Protein 3EK3 (pdb70)

Foldseek 3Di:
DDPLVVLLVVQDAFQAFDLDFDDPVLVVQLQVLLQPFDDVVPSQKDKQKDQAQVLLVVLQLLLLVQLCPDPPPVSVCLSPDPDDRLLNNFRIKIFIKGAPPDVVGLSSVRSQSSSSSCSSVQKHKHKRQSQQVPCPPVVSVVSCVVSPNDSRIGGSIMMRIHHHDVPDDDDDDDDDPPPDDDDD

Nearest PDB structures (foldseek):
  3ek3-assembly1_A-2  TM=1.004E+00  e=3.157E-35  Bacteroides fragilis NCTC 9343
  3pxv-assembly2_C  TM=8.881E-01  e=7.248E-13  Desulfitobacterium hafniense DCB-2
  3bm1-assembly1_B  TM=7.369E-01  e=8.081E-09  Escherichia coli K-12
  7ldq-assembly1_A  TM=7.146E-01  e=1.288E-08  Haemophilus influenzae R2846
  7tmg-assembly1_B  TM=7.016E-01  e=7.624E-09  Klebsiella pneumoniae subsp. pneumoniae HS11286

Radius of gyration: 17.07 Å; Cα contacts (8 Å, |Δi|>4): 311; chains: 1; bounding box: 35×42×54 Å

InterPro domains:
  IPR000415 Nitroreductase-like [G3DSA:3.40.109.10] (1-170)
  IPR000415 Nitroreductase-like [SSF55469] (2-176)
  IPR029479 Nitroreductase [PF00881] (10-168)
  IPR050627 Nitroreductase/BluB [PTHR23026] (3-175)

Structure (mmCIF, N/CA/C/O backbone):
data_3EK3
#
_entry.id   3EK3
#
_cell.length_a   40.610
_cell.length_b   83.730
_cell.length_c   116.510
_cell.angle_alpha   90.00
_cell.angle_beta   90.00
_cell.angle_gamma   90.00
#
_symmetry.space_group_name_H-M   'C 2 2 21'
#
loop_
_entity.id
_entity.type
_entity.pdbx_description
1 polymer Nitroreductase
2 non-polymer 'FLAVIN MONONUCLEOTIDE'
3 non-polymer 'UNKNOWN LIGAND'
4 non-polymer (4S)-2-METHYL-2,4-PENTANEDIOL
5 water water
#
loop_
_atom_site.group_PDB
_atom_site.id
_atom_site.type_symbol
_atom_site.label_atom_id
_atom_site.label_alt_id
_atom_site.label_comp_id
_atom_site.label_asym_id
_atom_site.label_entity_id
_atom_site.label_seq_id
_atom_site.pdbx_PDB_ins_code
_atom_site.Cartn_x
_atom_site.Cartn_y
_atom_site.Cartn_z
_atom_site.occupancy
_atom_site.B_iso_or_equiv
_atom_site.auth_seq_id
_atom_site.auth_comp_id
_atom_site.auth_asym_id
_atom_site.auth_atom_id
_atom_site.pdbx_PDB_model_num
ATOM 1 N N . THR A 1 4 ? -9.018 48.276 35.730 1.00 23.32 3 THR A N 1
ATOM 2 C CA . THR A 1 4 ? -8.325 47.824 34.482 1.00 19.33 3 THR A CA 1
ATOM 3 C C . THR A 1 4 ? -6.946 48.439 34.201 1.00 18.09 3 THR A C 1
ATOM 4 O O . THR A 1 4 ? -6.534 49.405 34.832 1.00 19.08 3 THR A O 1
ATOM 8 N N . ASN A 1 5 ? -6.240 47.848 33.243 1.00 14.84 4 ASN A N 1
ATOM 9 C CA . ASN A 1 5 ? -4.967 48.367 32.757 1.00 13.92 4 ASN A CA 1
ATOM 10 C C . ASN A 1 5 ? -4.666 47.758 31.385 1.00 13.40 4 ASN A C 1
ATOM 11 O O . ASN A 1 5 ? -5.457 46.984 30.892 1.00 13.29 4 ASN A O 1
ATOM 16 N N . GLU A 1 6 ? -3.578 48.142 30.739 1.00 14.29 5 GLU A N 1
ATOM 17 C CA . GLU A 1 6 ? -3.345 47.676 29.370 1.00 11.86 5 GLU A CA 1
ATOM 18 C C . GLU A 1 6 ? -3.178 46.164 29.336 1.00 11.68 5 GLU A C 1
ATOM 19 O O . GLU A 1 6 ? -3.657 45.534 28.398 1.00 10.74 5 GLU A O 1
ATOM 25 N N . VAL A 1 7 ? -2.532 45.596 30.343 1.00 12.32 6 VAL A N 1
ATOM 26 C CA . VAL A 1 7 ? -2.356 44.133 30.368 1.00 10.15 6 VAL A CA 1
ATOM 27 C C . VAL A 1 7 ? -3.700 43.405 30.463 1.00 11.22 6 VAL A C 1
ATOM 28 O O . VAL A 1 7 ? -3.988 42.480 29.694 1.00 10.38 6 VAL A O 1
ATOM 32 N N . LEU A 1 8 ? -4.515 43.824 31.415 1.00 11.86 7 LEU A N 1
ATOM 33 C CA . LEU A 1 8 ? -5.820 43.228 31.610 1.00 8.47 7 LEU A CA 1
ATOM 34 C C . LEU A 1 8 ? -6.685 43.357 30.366 1.00 11.21 7 LEU A C 1
ATOM 35 O O . LEU A 1 8 ? -7.386 42.417 29.984 1.00 11.30 7 LEU A O 1
ATOM 40 N N . GLU A 1 9 ? -6.644 44.521 29.729 1.00 12.72 8 GLU A N 1
ATOM 41 C CA A GLU A 1 9 ? -7.439 44.726 28.527 0.50 14.15 8 GLU A CA 1
ATOM 42 C CA B GLU A 1 9 ? -7.388 44.793 28.498 0.50 14.51 8 GLU A CA 1
ATOM 43 C C . GLU A 1 9 ? -6.919 43.888 27.357 1.00 12.23 8 GLU A C 1
ATOM 44 O O . GLU A 1 9 ? -7.723 43.386 26.564 1.00 13.62 8 GLU A O 1
ATOM 55 N N . THR A 1 10 ? -5.605 43.715 27.264 1.00 12.30 9 THR A N 1
ATOM 56 C CA . THR A 1 10 ? -5.008 42.941 26.180 1.00 9.47 9 THR A CA 1
ATOM 57 C C . THR A 1 10 ? -5.380 41.486 26.382 1.00 11.20 9 THR A C 1
ATOM 58 O O . THR A 1 10 ? -5.743 40.812 25.449 1.00 9.53 9 THR A O 1
ATOM 62 N N . ILE A 1 11 ? -5.384 41.058 27.630 1.00 11.78 10 ILE A N 1
ATOM 63 C CA . ILE A 1 11 ? -5.782 39.679 27.944 1.00 11.38 10 ILE A CA 1
ATOM 64 C C . ILE A 1 11 ? -7.237 39.400 27.497 1.00 12.43 10 ILE A C 1
ATOM 65 O O . ILE A 1 11 ? -7.514 38.364 26.884 1.00 13.03 10 ILE A O 1
ATOM 70 N N . LYS A 1 12 ? -8.166 40.287 27.829 1.00 13.39 11 LYS A N 1
ATOM 71 C CA . LYS A 1 12 ? -9.553 40.161 27.365 1.00 14.47 11 LYS A CA 1
ATOM 72 C C . LYS A 1 12 ? -9.709 40.300 25.858 1.00 14.74 11 LYS A C 1
ATOM 73 O O . LYS A 1 12 ? -10.619 39.704 25.289 1.00 13.57 11 LYS A O 1
ATOM 79 N N . ALA A 1 13 ? -8.838 41.075 25.213 1.00 12.23 12 ALA A N 1
ATOM 80 C CA . ALA A 1 13 ? -8.979 41.372 23.782 1.00 13.34 12 ALA A CA 1
ATOM 81 C C . ALA A 1 13 ? -8.395 40.280 22.889 1.00 11.46 12 ALA A C 1
ATOM 82 O O . ALA A 1 13 ? -8.757 40.196 21.713 1.00 12.68 12 ALA A O 1
ATOM 84 N N . ARG A 1 14 ? -7.506 39.461 23.433 1.00 12.03 13 ARG A N 1
ATOM 85 C CA . ARG A 1 14 ? -6.894 38.357 22.677 1.00 11.56 13 ARG A CA 1
ATOM 86 C C . ARG A 1 14 ? -7.945 37.398 22.155 1.00 13.07 13 ARG A C 1
ATOM 87 O O . ARG A 1 14 ? -8.728 36.833 22.931 1.00 14.29 13 ARG A O 1
ATOM 95 N N . ARG A 1 15 ? -7.924 37.169 20.845 1.00 11.99 14 ARG A N 1
ATOM 96 C CA . ARG A 1 15 ? -8.871 36.251 20.218 1.00 12.66 14 ARG A CA 1
ATOM 97 C C . ARG A 1 15 ? -8.156 35.319 19.255 1.00 11.27 14 ARG A C 1
ATOM 98 O O . ARG A 1 15 ? -7.058 35.612 18.760 1.00 12.25 14 ARG A O 1
ATOM 106 N N . SER A 1 16 ? -8.801 34.193 18.973 1.00 10.83 15 SER A N 1
ATOM 107 C CA . SER A 1 16 ? -8.333 33.299 17.947 1.00 11.35 15 SER A CA 1
ATOM 108 C C . SER A 1 16 ? -8.845 33.733 16.579 1.00 10.55 15 SER A C 1
ATOM 109 O O . SER A 1 16 ? -10.051 33.706 16.302 1.00 10.69 15 SER A O 1
ATOM 112 N N . VAL A 1 17 ? -7.914 34.119 15.708 1.00 10.05 16 VAL A N 1
ATOM 113 C CA . VAL A 1 17 ? -8.248 34.638 14.385 1.00 12.46 16 VAL A CA 1
ATOM 114 C C . VAL A 1 17 ? -7.889 33.600 13.321 1.00 13.34 16 VAL A C 1
ATOM 115 O O . VAL A 1 17 ? -6.822 32.999 13.372 1.00 11.85 16 VAL A O 1
ATOM 119 N N . ARG A 1 18 ? -8.794 33.403 12.359 1.00 10.42 17 ARG A N 1
ATOM 120 C CA . ARG A 1 18 ? -8.685 32.308 11.384 1.00 12.91 17 ARG A CA 1
ATOM 121 C C . ARG A 1 18 ? -8.845 32.786 9.952 1.00 10.82 17 ARG A C 1
ATOM 122 O O . ARG A 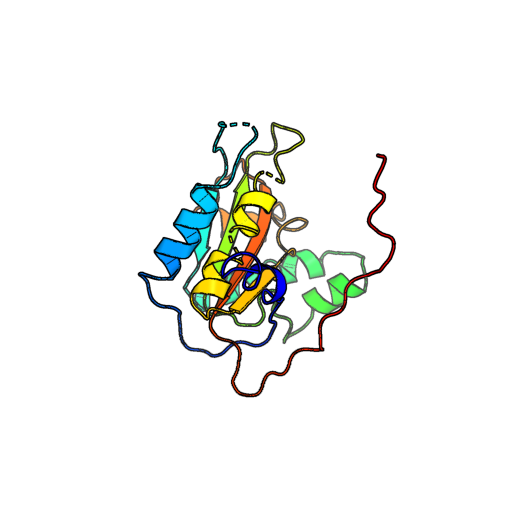1 18 ? -9.170 32.017 9.064 1.00 11.92 17 ARG A O 1
ATOM 130 N N . ALA A 1 19 ? -8.609 34.079 9.736 1.00 11.48 18 ALA A N 1
ATOM 131 C CA . ALA A 1 19 ? -8.566 34.660 8.404 1.00 14.94 18 ALA A CA 1
ATOM 132 C C . ALA A 1 19 ? -7.519 35.743 8.443 1.00 12.19 18 ALA A C 1
ATOM 133 O O . ALA A 1 19 ? -7.602 36.622 9.274 1.00 11.94 18 ALA A O 1
ATOM 135 N N . TYR A 1 20 ? -6.555 35.671 7.533 1.00 12.60 19 TYR A N 1
ATOM 136 C CA . TYR A 1 20 ? -5.363 36.489 7.569 1.00 12.42 19 TYR A CA 1
ATOM 137 C C . TYR A 1 20 ? -5.132 37.232 6.270 1.00 14.29 19 TYR A C 1
ATOM 138 O O . TYR A 1 20 ? -5.449 36.735 5.189 1.00 12.65 19 TYR A O 1
ATOM 147 N N . ASP A 1 21 ? -4.610 38.446 6.395 1.00 14.16 20 ASP A N 1
ATOM 148 C CA . ASP A 1 21 ? -4.064 39.171 5.260 1.00 15.02 20 ASP A CA 1
ATOM 149 C C . ASP A 1 21 ? -2.800 38.486 4.767 1.00 15.03 20 ASP A C 1
ATOM 150 O O . ASP A 1 21 ? -2.153 37.719 5.493 1.00 15.30 20 ASP A O 1
ATOM 155 N N . ARG A 1 22 ? -2.426 38.761 3.522 1.00 14.35 21 ARG A N 1
ATOM 156 C CA . ARG A 1 22 ? -1.174 38.221 2.996 1.00 16.79 21 ARG A CA 1
ATOM 157 C C . ARG A 1 22 ? 0.089 38.905 3.539 1.00 16.67 21 ARG A C 1
ATOM 158 O O . ARG A 1 22 ? 1.161 38.344 3.442 1.00 16.12 21 ARG A O 1
ATOM 163 N N . LYS A 1 23 ? -0.014 40.110 4.096 1.00 17.34 22 LYS A N 1
ATOM 164 C CA . LYS A 1 23 ? 1.197 40.840 4.484 1.00 15.87 22 LYS A CA 1
ATOM 165 C C . LYS A 1 23 ? 1.903 40.148 5.662 1.00 14.86 22 LYS A C 1
ATOM 166 O O . LYS A 1 23 ? 1.301 39.858 6.703 1.00 14.96 22 LYS A O 1
ATOM 169 N N . GLN A 1 24 ? 3.186 39.896 5.470 1.00 13.74 23 GLN A N 1
ATOM 170 C CA . GLN A 1 24 ? 4.029 39.356 6.512 1.00 13.11 23 GLN A CA 1
ATOM 171 C C . GLN A 1 24 ? 4.190 40.369 7.625 1.00 14.99 23 GLN A C 1
ATOM 172 O O . GLN A 1 24 ? 4.119 41.576 7.393 1.00 14.91 23 GLN A O 1
ATOM 178 N N . ILE A 1 25 ? 4.353 39.876 8.842 1.00 15.20 24 ILE A N 1
ATOM 179 C CA . ILE A 1 25 ? 4.556 40.747 9.975 1.00 17.17 24 ILE A CA 1
ATOM 180 C C . ILE A 1 25 ? 6.007 41.245 9.969 1.00 17.90 24 ILE A C 1
ATOM 181 O O . ILE A 1 25 ? 6.880 40.625 9.400 1.00 16.96 24 ILE A O 1
ATOM 186 N N . PRO A 1 26 ? 6.264 42.381 10.609 1.00 16.26 25 PRO A N 1
ATOM 187 C CA . PRO A 1 26 ? 7.602 42.937 10.673 1.00 17.27 25 PRO A CA 1
ATOM 188 C C . PRO A 1 26 ? 8.564 42.121 11.527 1.00 17.20 25 PRO A C 1
ATOM 189 O O . PRO A 1 26 ? 8.177 41.579 12.557 1.00 14.03 25 PRO A O 1
ATOM 193 N N . ALA A 1 27 ? 9.825 42.093 11.118 1.00 15.74 26 ALA A N 1
ATOM 194 C CA . ALA A 1 27 ? 10.856 41.334 11.822 1.00 17.51 26 ALA A CA 1
ATOM 195 C C . ALA A 1 27 ? 10.962 41.732 13.294 1.00 17.61 26 ALA A C 1
ATOM 196 O O . ALA A 1 27 ? 11.165 40.856 14.137 1.00 17.49 26 ALA A O 1
ATOM 198 N N . ASP A 1 28 ? 10.860 43.035 13.585 1.00 15.51 27 ASP A N 1
ATOM 199 C CA A ASP A 1 28 ? 10.968 43.502 14.976 0.50 15.04 27 ASP A CA 1
ATOM 200 C CA B ASP A 1 28 ? 10.943 43.556 14.966 0.50 16.12 27 ASP A CA 1
ATOM 201 C C . ASP A 1 28 ? 9.815 42.967 15.842 1.00 16.74 27 ASP A C 1
ATOM 202 O O . ASP A 1 28 ? 10.039 42.523 16.997 1.00 15.13 27 ASP A O 1
ATOM 211 N N . ASP A 1 29 ? 8.602 42.948 15.281 1.00 15.30 28 ASP A N 1
ATOM 212 C CA . ASP A 1 29 ? 7.436 42.378 15.984 1.00 14.57 28 ASP A CA 1
ATOM 213 C C . ASP A 1 29 ? 7.597 40.891 16.200 1.00 13.41 28 ASP A C 1
ATOM 214 O O . ASP A 1 29 ? 7.321 40.393 17.285 1.00 13.18 28 ASP A O 1
ATOM 219 N N . LEU A 1 30 ? 8.067 40.183 15.185 1.00 11.92 29 LEU A N 1
ATOM 220 C CA . LEU A 1 30 ? 8.267 38.746 15.339 1.00 12.53 29 LEU A CA 1
ATOM 221 C C . LEU A 1 30 ? 9.266 38.525 16.455 1.00 13.13 29 LEU A C 1
ATOM 222 O O . LEU A 1 30 ? 9.003 37.733 17.336 1.00 12.97 29 LEU A O 1
ATOM 227 N N . ASN A 1 31 ? 10.385 39.259 16.466 1.00 14.32 30 ASN A N 1
ATOM 228 C CA . ASN A 1 31 ? 11.381 39.075 17.538 1.00 15.90 30 ASN A CA 1
ATOM 229 C C . ASN A 1 31 ? 10.824 39.355 18.945 1.00 15.46 30 ASN A C 1
ATOM 230 O O . ASN A 1 31 ? 11.102 38.624 19.885 1.00 14.27 30 ASN A O 1
ATOM 235 N N . ALA A 1 32 ? 10.015 40.393 19.057 1.00 13.78 31 ALA A N 1
ATOM 236 C CA . ALA A 1 32 ? 9.376 40.761 20.335 1.00 14.43 31 ALA A CA 1
ATOM 237 C C . ALA A 1 32 ? 8.432 39.672 20.802 1.00 12.26 31 ALA A C 1
ATOM 238 O O . ALA A 1 32 ? 8.363 39.369 22.005 1.00 13.62 31 ALA A O 1
ATOM 240 N N . ILE A 1 33 ? 7.685 39.099 19.861 1.00 11.77 32 ILE A N 1
ATOM 241 C CA . ILE A 1 33 ? 6.737 38.017 20.175 1.00 11.41 32 ILE A CA 1
ATOM 242 C C . ILE A 1 33 ? 7.485 36.743 20.604 1.00 13.42 32 ILE A C 1
ATOM 243 O O . ILE A 1 33 ? 7.132 36.109 21.591 1.00 10.66 32 ILE A O 1
ATOM 248 N N . LEU A 1 34 ? 8.549 36.394 19.886 1.00 12.21 33 LEU A N 1
ATOM 249 C CA . LEU A 1 34 ? 9.307 35.218 20.254 1.00 10.65 33 LEU A CA 1
ATOM 250 C C . LEU A 1 34 ? 10.005 35.390 21.590 1.00 11.23 33 LEU A C 1
ATOM 251 O O . LEU A 1 34 ? 10.098 34.444 22.364 1.00 13.41 33 LEU A O 1
ATOM 256 N N . GLU A 1 35 ? 10.504 36.591 21.846 1.00 10.26 34 GLU A N 1
ATOM 257 C CA . GLU A 1 35 ? 11.162 36.879 23.109 1.00 10.95 34 GLU A CA 1
ATOM 258 C C . GLU A 1 35 ? 10.146 36.719 24.246 1.00 11.14 34 GLU A C 1
ATOM 259 O O . GLU A 1 35 ? 10.471 36.241 25.320 1.00 12.74 34 GLU A O 1
ATOM 265 N N . ALA A 1 36 ? 8.912 37.123 23.992 1.00 10.68 35 ALA A N 1
ATOM 266 C CA . ALA A 1 36 ? 7.864 37.032 25.014 1.00 12.05 35 ALA A CA 1
ATOM 267 C C . ALA A 1 36 ? 7.638 35.564 25.387 1.00 12.53 35 ALA A C 1
ATOM 268 O O . ALA A 1 36 ? 7.555 35.263 26.569 1.00 12.04 35 ALA A O 1
ATOM 270 N N . GLY A 1 37 ? 7.573 34.675 24.379 1.00 10.72 36 GLY A N 1
ATOM 271 C CA . GLY A 1 37 ? 7.527 33.230 24.615 1.00 12.70 36 GLY A CA 1
ATOM 272 C C . GLY A 1 37 ? 8.715 32.722 25.435 1.00 11.44 36 GLY A C 1
ATOM 273 O O . GLY A 1 37 ? 8.546 31.918 26.366 1.00 13.07 36 GLY A O 1
ATOM 274 N N . ALA A 1 38 ? 9.924 33.168 25.062 1.00 9.55 37 ALA A N 1
ATOM 275 C CA . ALA A 1 38 ? 11.156 32.807 25.768 1.00 11.67 37 ALA A CA 1
ATOM 276 C C . ALA A 1 38 ? 11.180 33.146 27.255 1.00 11.56 37 ALA A C 1
ATOM 277 O O . ALA A 1 38 ? 11.841 32.450 28.055 1.00 10.56 37 ALA A O 1
ATOM 279 N N . TYR A 1 39 ? 10.477 34.226 27.614 1.00 10.89 38 TYR A N 1
ATOM 280 C CA . TYR A 1 39 ? 10.341 34.694 28.998 1.00 9.69 38 TYR A CA 1
ATOM 281 C C . TYR A 1 39 ? 9.244 34.016 29.836 1.00 10.67 38 TYR A C 1
ATOM 282 O O . TYR A 1 39 ? 9.100 34.299 31.047 1.00 9.25 38 TYR A O 1
ATOM 291 N N . ALA A 1 40 ? 8.508 33.082 29.223 1.00 13.30 39 ALA A N 1
ATOM 292 C CA . ALA A 1 40 ? 7.544 32.264 29.936 1.00 11.87 39 ALA A CA 1
ATOM 293 C C . ALA A 1 40 ? 8.207 31.419 31.045 1.00 12.20 39 ALA A C 1
ATOM 294 O O . ALA A 1 40 ? 9.398 31.060 30.983 1.00 11.65 39 ALA A O 1
ATOM 296 N N . PRO A 1 41 ? 7.429 31.089 32.071 1.00 9.93 40 PRO A N 1
ATOM 297 C CA . PRO A 1 41 ? 7.953 30.241 33.101 1.00 8.79 40 PRO A CA 1
ATOM 298 C C . PRO A 1 41 ? 8.104 28.847 32.506 1.00 9.16 40 PRO A C 1
ATOM 299 O O . PRO A 1 41 ? 7.346 28.496 31.588 1.00 11.44 40 PRO A O 1
ATOM 303 N N . SER A 1 42 ? 9.094 28.119 32.988 1.00 8.47 41 SER A N 1
ATOM 304 C CA . SER A 1 42 ? 9.242 26.676 32.667 1.00 9.38 41 SER A CA 1
ATOM 305 C C . SER A 1 42 ? 9.607 25.912 33.892 1.00 10.13 41 SER A C 1
ATOM 306 O O . SER A 1 42 ? 10.327 26.393 34.771 1.00 9.86 41 SER A O 1
ATOM 309 N N . GLY A 1 43 ? 9.153 24.650 33.959 1.00 9.98 42 GLY A N 1
ATOM 310 C CA . GLY A 1 43 ? 9.404 23.839 35.122 1.00 11.50 42 GLY A CA 1
ATOM 311 C C . GLY A 1 43 ? 10.887 23.710 35.324 1.00 12.58 42 GLY A C 1
ATOM 312 O O . GLY A 1 43 ? 11.619 23.413 34.360 1.00 12.60 42 GLY A O 1
ATOM 321 N N . HIS A 1 45 ? 13.085 25.836 35.563 1.00 10.01 44 HIS A N 1
ATOM 322 C CA . HIS A 1 45 ? 13.801 26.698 34.632 1.00 12.32 44 HIS A CA 1
ATOM 323 C C . HIS A 1 45 ? 14.595 25.850 33.614 1.00 12.19 44 HIS A C 1
ATOM 324 O O . HIS A 1 45 ? 15.681 26.219 33.198 1.00 13.46 44 HIS A O 1
ATOM 331 N N . TYR A 1 46 ? 14.061 24.709 33.195 1.00 12.12 45 TYR A N 1
ATOM 332 C CA . TYR A 1 46 ? 14.805 23.906 32.219 1.00 10.48 45 TYR A CA 1
ATOM 333 C C . TYR A 1 46 ? 14.960 24.572 30.845 1.00 11.64 45 TYR A C 1
ATOM 334 O O . TYR A 1 46 ? 15.950 24.306 30.165 1.00 12.02 45 TYR A O 1
ATOM 343 N N . GLU A 1 47 ? 14.000 25.397 30.417 1.00 12.54 46 GLU A N 1
ATOM 344 C CA . GLU A 1 47 ? 14.051 26.022 29.082 1.00 13.05 46 GLU A CA 1
ATOM 345 C C . GLU A 1 47 ? 14.435 25.037 27.974 1.00 12.82 46 GLU A C 1
ATOM 346 O O . GLU A 1 47 ? 15.279 25.357 27.118 1.00 12.11 46 GLU A O 1
ATOM 352 N N . THR A 1 48 ? 13.852 23.838 27.996 1.00 13.30 47 THR A N 1
ATOM 353 C CA . THR A 1 48 ? 14.19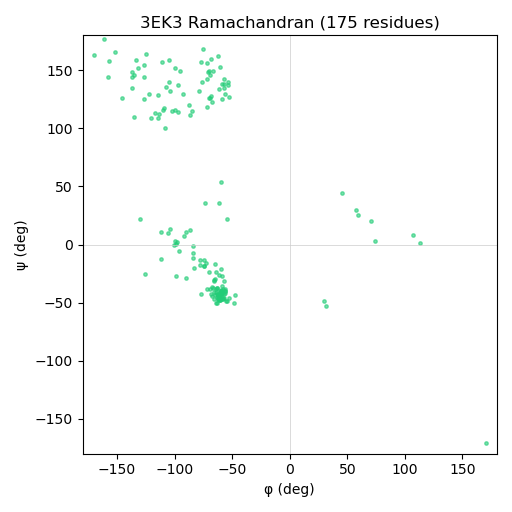3 22.826 27.015 1.00 11.77 47 THR A CA 1
ATOM 354 C C . THR A 1 48 ? 13.398 23.010 25.711 1.00 13.26 47 THR A C 1
ATOM 355 O O . THR A 1 48 ? 13.635 22.317 24.725 1.00 13.62 47 THR A O 1
ATOM 359 N N . TRP A 1 49 ? 12.450 23.933 25.723 1.00 12.37 48 TRP A N 1
ATOM 360 C CA . TRP A 1 49 ? 11.613 24.215 24.555 1.00 11.08 48 TRP A CA 1
ATOM 361 C 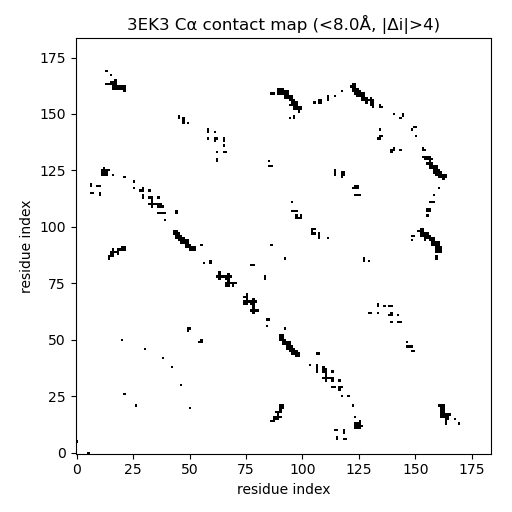C . TRP A 1 49 ? 12.432 24.722 23.367 1.00 11.47 48 TRP A C 1
ATOM 362 O O . TRP A 1 49 ? 13.574 25.187 23.506 1.00 11.30 48 TRP A O 1
ATOM 373 N N . HIS A 1 50 ? 11.825 24.638 22.190 1.00 12.81 49 HIS A N 1
ATOM 374 C CA . HIS A 1 50 ? 12.341 25.306 21.006 1.00 10.16 49 HIS A CA 1
ATOM 375 C C . HIS A 1 50 ? 11.177 25.970 20.289 1.00 12.23 49 HIS A C 1
ATOM 376 O O . HIS A 1 50 ? 10.072 25.445 20.280 1.00 13.29 49 HIS A O 1
ATOM 383 N N . PHE A 1 51 ? 11.474 27.118 19.692 1.00 10.01 50 PHE A N 1
ATOM 384 C CA . PHE A 1 51 ? 10.524 27.924 18.967 1.00 9.36 50 PHE A CA 1
ATOM 385 C C . PHE A 1 51 ? 11.031 28.063 17.535 1.00 11.19 50 PHE A C 1
ATOM 386 O O . PHE A 1 51 ? 12.023 28.741 17.307 1.00 11.43 50 PHE A O 1
ATOM 394 N N . THR A 1 52 ? 10.363 27.405 16.587 1.00 11.95 51 THR A N 1
ATOM 395 C CA . THR A 1 52 ? 10.766 27.405 15.183 1.00 10.28 51 THR A CA 1
ATOM 396 C C . THR A 1 52 ? 9.762 28.253 14.416 1.00 13.07 51 THR A C 1
ATOM 397 O O . THR A 1 52 ? 8.644 27.822 14.141 1.00 12.82 51 THR A O 1
ATOM 401 N N . ALA A 1 53 ? 10.153 29.497 14.128 1.00 11.69 52 ALA A N 1
ATOM 402 C CA . ALA A 1 53 ? 9.289 30.434 13.445 1.00 11.06 52 ALA A CA 1
ATOM 403 C C . ALA A 1 53 ? 9.444 30.255 11.942 1.00 11.25 52 ALA A C 1
ATOM 404 O O . ALA A 1 53 ? 10.488 30.556 11.377 1.00 12.53 52 ALA A O 1
ATOM 406 N N . VAL A 1 54 ? 8.404 29.750 11.291 1.00 11.79 53 VAL A N 1
ATOM 407 C CA . VAL A 1 54 ? 8.435 29.515 9.863 1.00 9.70 53 VAL A CA 1
ATOM 408 C C . VAL A 1 54 ? 7.667 30.632 9.160 1.00 13.20 53 VAL A C 1
ATOM 409 O O . VAL A 1 54 ? 6.459 30.755 9.334 1.00 11.47 53 VAL A O 1
ATOM 413 N N . CYS A 1 55 ? 8.393 31.425 8.367 1.00 12.86 54 CYS A N 1
ATOM 414 C CA . CYS A 1 55 ? 7.866 32.611 7.723 1.00 13.22 54 CYS A CA 1
ATOM 415 C C . CYS A 1 55 ? 7.776 32.476 6.209 1.00 14.18 54 CYS A C 1
ATOM 416 O O . CYS A 1 55 ? 7.524 33.434 5.522 1.00 15.93 54 CYS A O 1
ATOM 419 N N . ASN A 1 56 ? 7.958 31.272 5.703 1.00 12.44 55 ASN A N 1
ATOM 420 C CA . ASN A 1 56 ? 8.079 31.064 4.276 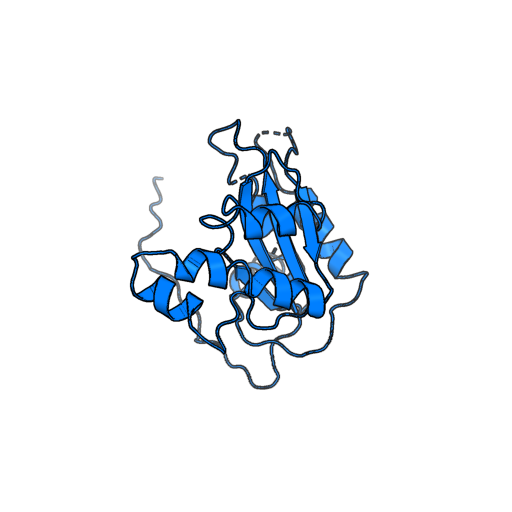1.00 12.24 55 ASN A CA 1
ATOM 421 C C . ASN A 1 56 ? 6.818 30.350 3.786 1.00 11.85 55 ASN A C 1
ATOM 422 O O . ASN A 1 56 ? 6.514 29.244 4.212 1.00 12.28 55 ASN A O 1
ATOM 427 N N . THR A 1 57 ? 6.071 31.000 2.907 1.00 15.07 56 THR A N 1
ATOM 428 C CA . THR A 1 57 ? 4.792 30.469 2.447 1.00 15.49 56 THR A CA 1
ATOM 429 C C . THR A 1 57 ? 4.918 29.128 1.786 1.00 12.84 56 THR A C 1
ATOM 430 O O . THR A 1 57 ? 4.093 28.252 2.053 1.00 13.64 56 THR A O 1
ATOM 434 N N . VAL A 1 58 ? 5.965 28.928 0.983 1.00 11.13 57 VAL A N 1
ATOM 435 C CA . VAL A 1 58 ? 6.167 27.631 0.314 1.00 10.48 57 VAL A CA 1
ATOM 436 C C . VAL A 1 58 ? 6.343 26.527 1.335 1.00 11.61 57 VAL A C 1
ATOM 437 O O . VAL A 1 58 ? 5.738 25.469 1.219 1.00 11.43 57 VAL A O 1
ATOM 441 N N . LYS A 1 59 ? 7.187 26.749 2.330 1.00 11.05 58 LYS A N 1
ATOM 442 C CA . LYS A 1 59 ? 7.431 25.708 3.338 1.00 9.61 58 LYS A CA 1
ATOM 443 C C . LYS A 1 59 ? 6.186 25.456 4.192 1.00 10.41 58 LYS A C 1
ATOM 444 O O . LYS A 1 59 ? 5.906 24.324 4.572 1.00 10.47 58 LYS A O 1
ATOM 450 N N . LEU A 1 60 ? 5.436 26.503 4.497 1.00 8.41 59 LEU A N 1
ATOM 451 C CA . LEU A 1 60 ? 4.191 26.304 5.264 1.00 11.16 59 LEU A CA 1
ATOM 452 C C . LEU A 1 60 ? 3.207 25.400 4.502 1.00 9.74 59 LEU A C 1
ATOM 453 O O . LEU A 1 60 ? 2.614 24.507 5.065 1.00 10.19 59 LEU A O 1
ATOM 458 N N . GLU A 1 61 ? 3.077 25.649 3.204 1.00 11.48 60 GLU A N 1
ATOM 459 C CA . GLU A 1 61 ? 2.206 24.860 2.368 1.00 13.61 60 GLU A CA 1
ATOM 460 C C . GLU A 1 61 ? 2.666 23.410 2.300 1.00 12.80 60 GLU A C 1
ATOM 461 O O . GLU A 1 61 ? 1.862 22.494 2.392 1.00 12.03 60 GLU A O 1
ATOM 467 N N . GLU A 1 62 ? 3.972 23.184 2.159 1.00 12.91 61 GLU A N 1
ATOM 468 C CA . GLU A 1 62 ? 4.506 21.830 2.140 1.00 10.98 61 GLU A CA 1
ATOM 469 C C . GLU A 1 62 ? 4.246 21.072 3.459 1.00 10.14 61 GLU A C 1
ATOM 470 O O . GLU A 1 62 ? 3.913 19.882 3.453 1.00 11.79 61 GLU A O 1
ATOM 476 N N . LEU A 1 63 ? 4.452 21.756 4.571 1.00 11.31 62 LEU A N 1
ATOM 477 C CA . LEU A 1 63 ? 4.209 21.184 5.893 1.00 11.07 62 LEU A CA 1
ATOM 478 C C . LEU A 1 63 ? 2.730 20.814 6.054 1.00 13.04 62 LEU A C 1
ATOM 479 O O . LEU A 1 63 ? 2.389 19.720 6.505 1.00 11.70 62 LEU A O 1
ATOM 484 N N . ASN A 1 64 ? 1.855 21.714 5.623 1.00 11.91 63 ASN A N 1
ATOM 485 C CA . ASN A 1 64 ? 0.421 21.430 5.634 1.00 11.68 63 ASN A CA 1
ATOM 486 C C . ASN A 1 64 ? 0.075 20.211 4.781 1.00 9.46 63 ASN A C 1
ATOM 487 O O . ASN A 1 64 ? -0.737 19.380 5.200 1.00 10.05 63 ASN A O 1
ATOM 492 N N . GLU A 1 65 ? 0.720 20.044 3.613 1.00 9.17 64 GLU A N 1
ATOM 493 C CA . GLU A 1 65 ? 0.522 18.831 2.810 1.00 10.74 64 GLU A CA 1
ATOM 494 C C . GLU A 1 65 ? 0.916 17.576 3.546 1.00 8.36 64 GLU A C 1
ATOM 495 O O . GLU A 1 65 ? 0.251 16.552 3.424 1.00 8.70 64 GLU A O 1
ATOM 501 N N . ARG A 1 66 ? 2.012 17.626 4.297 1.00 9.34 65 ARG A N 1
ATOM 502 C CA A ARG A 1 66 ? 2.480 16.476 5.071 0.50 9.78 65 ARG A CA 1
ATOM 503 C CA B ARG A 1 66 ? 2.433 16.438 5.023 0.50 10.14 65 ARG A CA 1
ATOM 504 C C . ARG A 1 66 ? 1.496 16.156 6.196 1.00 7.73 65 ARG A C 1
ATOM 505 O O . ARG A 1 66 ? 1.192 15.001 6.470 1.00 9.06 65 ARG A O 1
ATOM 520 N N . ILE A 1 67 ? 0.994 17.196 6.845 1.00 9.73 66 ILE A N 1
ATOM 521 C CA . ILE A 1 67 ? -0.007 17.029 7.910 1.00 7.68 66 ILE A CA 1
ATOM 522 C C . ILE A 1 67 ? -1.283 16.408 7.326 1.00 8.21 66 ILE A C 1
ATOM 523 O O . ILE A 1 67 ? -1.825 15.439 7.878 1.00 7.16 66 ILE A O 1
ATOM 528 N N . LYS A 1 68 ? -1.727 16.911 6.167 1.00 10.08 67 LYS A N 1
ATOM 529 C CA . LYS A 1 68 ? -2.834 16.274 5.438 1.00 10.76 67 LYS A CA 1
ATOM 530 C C . LYS A 1 68 ? -2.532 14.818 5.120 1.00 10.00 67 LYS A C 1
ATOM 531 O O . LYS A 1 68 ? -3.391 13.934 5.274 1.00 9.37 67 LYS A O 1
ATOM 537 N N . GLY A 1 69 ? -1.297 14.542 4.684 1.00 10.24 68 GLY A N 1
ATOM 538 C CA . GLY A 1 69 ? -0.917 13.166 4.393 1.00 8.54 68 GLY A CA 1
ATOM 539 C C . GLY A 1 69 ? -1.041 12.222 5.581 1.00 8.82 68 GLY A C 1
ATOM 540 O O . GLY A 1 69 ? -1.465 11.042 5.403 1.00 9.71 68 GLY A O 1
ATOM 541 N N . ALA A 1 70 ? -0.659 12.715 6.763 1.00 12.22 69 ALA A N 1
ATOM 542 C CA . ALA A 1 70 ? -0.803 11.974 8.024 1.00 11.86 69 ALA A CA 1
ATOM 543 C C . ALA A 1 70 ? -2.288 11.740 8.324 1.00 11.82 69 ALA A C 1
ATOM 544 O O . ALA A 1 70 ? -2.727 10.619 8.583 1.00 14.29 69 ALA A O 1
ATOM 546 N N . PHE A 1 71 ? -3.067 12.813 8.259 1.00 11.71 70 PHE A N 1
ATOM 547 C CA . PHE A 1 71 ? -4.530 12.712 8.424 1.00 12.57 70 PHE A CA 1
ATOM 548 C C . PHE A 1 71 ? -5.196 11.753 7.441 1.00 14.94 70 PHE A C 1
ATOM 549 O O . PHE A 1 71 ? -6.144 11.046 7.818 1.00 15.20 70 PHE A O 1
ATOM 557 N N . ALA A 1 72 ? -4.732 11.713 6.188 1.00 12.51 71 ALA A N 1
ATOM 558 C CA . ALA A 1 72 ? -5.298 10.793 5.200 1.00 16.10 71 ALA A CA 1
ATOM 559 C C . ALA A 1 72 ? -5.164 9.337 5.665 1.00 18.68 71 ALA A C 1
ATOM 560 O O . ALA A 1 72 ? -5.965 8.487 5.293 1.00 20.96 71 ALA A O 1
ATOM 562 N N . LYS A 1 73 ? -4.151 9.061 6.484 1.00 23.62 72 LYS A N 1
ATOM 563 C CA . LYS A 1 73 ? -3.926 7.724 7.046 1.00 25.96 72 LYS A CA 1
ATOM 564 C C . LYS A 1 73 ? -4.856 7.382 8.215 1.00 28.21 72 LYS A C 1
ATOM 565 O O . LYS A 1 73 ? -4.940 6.224 8.620 1.00 31.11 72 LYS A O 1
ATOM 571 N N . SER A 1 74 ? -5.544 8.375 8.765 1.00 29.10 73 SER A N 1
ATOM 572 C CA . SER A 1 74 ? -6.371 8.171 9.959 1.00 30.91 73 SER A CA 1
ATOM 573 C C . SER A 1 74 ? -7.680 7.443 9.675 1.00 32.62 73 SER A C 1
ATOM 574 O O . SER A 1 74 ? -8.070 7.287 8.514 1.00 31.74 73 SER A O 1
ATOM 577 N N . ASP A 1 75 ? -8.349 7.010 10.754 1.00 34.34 74 ASP A N 1
ATOM 578 C CA . ASP A 1 75 ? -9.705 6.449 10.681 1.00 35.36 74 ASP A CA 1
ATOM 579 C C . ASP A 1 75 ? -10.781 7.472 11.045 1.00 36.58 74 ASP A C 1
ATOM 580 O O . ASP A 1 75 ? -11.918 7.360 10.577 1.00 38.49 74 ASP A O 1
ATOM 585 N N . ASP A 1 76 ? -10.432 8.466 11.862 1.00 36.97 75 ASP A N 1
ATOM 586 C CA A ASP A 1 76 ? -11.365 9.540 12.200 0.50 37.92 75 ASP A CA 1
ATOM 587 C CA B ASP A 1 76 ? -11.363 9.546 12.201 0.50 37.55 75 ASP A CA 1
ATOM 588 C C . ASP A 1 76 ? -11.876 10.219 10.926 1.00 38.60 75 ASP A C 1
ATOM 589 O O . ASP A 1 76 ? -11.091 10.808 10.164 1.00 38.80 75 ASP A O 1
ATOM 598 N N . LYS A 1 77 ? -13.191 10.125 10.706 1.00 38.00 76 LYS A N 1
ATOM 599 C CA . LYS A 1 77 ? -13.857 10.718 9.547 1.00 36.53 76 LYS A CA 1
ATOM 600 C C . LYS A 1 77 ? -13.435 12.158 9.363 1.00 33.13 76 LYS A C 1
ATOM 601 O O . LYS A 1 77 ? -13.069 12.557 8.259 1.00 31.68 76 LYS A O 1
ATOM 606 N N . HIS A 1 78 ? -13.504 12.942 10.435 1.00 30.26 77 HIS A N 1
ATOM 607 C CA . HIS A 1 78 ? -13.150 14.356 10.334 1.00 30.07 77 HIS A CA 1
ATOM 608 C C . HIS A 1 78 ? -11.692 14.531 9.840 1.00 28.54 77 HIS A C 1
ATOM 609 O O . HIS A 1 78 ? -11.417 15.459 9.076 1.00 26.51 77 HIS A O 1
ATOM 612 N N . LEU A 1 79 ? -10.790 13.632 10.252 1.00 26.62 78 LEU A N 1
ATOM 613 C CA . LEU A 1 79 ? -9.373 13.729 9.875 1.00 26.18 78 LEU A CA 1
ATOM 614 C C . LEU A 1 79 ? -9.111 13.265 8.440 1.00 23.42 78 LEU A C 1
ATOM 615 O O . LEU A 1 79 ? -8.361 13.912 7.723 1.00 20.33 78 LEU A O 1
ATOM 620 N N . ARG A 1 80 ? -9.725 12.166 8.012 1.00 23.59 79 ARG A N 1
ATOM 621 C CA . ARG A 1 80 ? -9.646 11.761 6.593 1.00 25.71 79 ARG A CA 1
ATOM 622 C C . ARG A 1 80 ? -10.183 12.847 5.654 1.00 26.41 79 ARG A C 1
ATOM 623 O O . ARG A 1 80 ? -9.619 13.090 4.588 1.00 26.85 79 ARG A O 1
ATOM 628 N N . GLU A 1 81 ? -11.251 13.521 6.064 1.00 24.63 80 GLU A N 1
ATOM 629 C CA . GLU A 1 81 ? -11.800 14.609 5.275 1.00 25.42 80 GLU A CA 1
ATOM 630 C C . GLU A 1 81 ? -10.807 15.743 5.098 1.00 21.66 80 GLU A C 1
ATOM 631 O O . GLU A 1 81 ? -10.690 16.311 4.013 1.00 20.09 80 GLU A O 1
ATOM 637 N N . ARG A 1 82 ? -10.084 16.082 6.157 1.00 15.43 81 ARG A N 1
ATOM 638 C CA . ARG A 1 82 ? -9.034 17.089 6.025 1.00 14.58 81 ARG A CA 1
ATOM 639 C C . ARG A 1 82 ? -7.914 16.594 5.113 1.00 12.98 81 ARG A C 1
ATOM 640 O O . ARG A 1 82 ? -7.377 17.344 4.291 1.00 13.26 81 ARG A O 1
ATOM 648 N N . GLY A 1 83 ? -7.557 15.316 5.271 1.00 10.81 82 GLY A N 1
ATOM 649 C CA . GLY A 1 83 ? -6.431 14.772 4.572 1.00 11.72 82 GLY A CA 1
ATOM 650 C C . GLY A 1 83 ? -6.653 14.729 3.082 1.00 11.09 82 GLY A C 1
ATOM 651 O O . GLY A 1 83 ? -5.709 14.834 2.321 1.00 11.77 82 GLY A O 1
ATOM 652 N N . HIS A 1 84 ? -7.905 14.548 2.677 1.00 10.30 83 HIS A N 1
ATOM 653 C CA . HIS A 1 84 ? -8.262 14.431 1.252 1.00 8.88 83 HIS A CA 1
ATOM 654 C C . HIS A 1 84 ? -8.800 15.721 0.669 1.00 8.10 83 HIS A C 1
ATOM 655 O O . HIS A 1 84 ? -9.195 15.750 -0.493 1.00 7.07 83 HIS A O 1
ATOM 662 N N . SER A 1 85 ? -8.809 16.768 1.483 1.00 8.79 84 SER A N 1
ATOM 663 C CA . SER A 1 85 ? -9.222 18.105 1.047 1.00 9.93 84 SER A CA 1
ATOM 664 C C . SER A 1 85 ? -8.193 18.716 0.103 1.00 12.73 84 SER A C 1
ATOM 665 O O . SER A 1 85 ? -7.013 18.457 0.227 1.00 13.35 84 SER A O 1
ATOM 668 N N . GLU A 1 86 ? -8.664 19.553 -0.815 1.00 8.14 85 GLU A N 1
ATOM 669 C CA . GLU A 1 86 ? -7.761 20.360 -1.667 1.00 8.94 85 GLU A CA 1
ATOM 670 C C . GLU A 1 86 ? -7.672 21.773 -1.129 1.00 11.38 85 GLU A C 1
ATOM 671 O O . GLU A 1 86 ? -6.954 22.604 -1.682 1.00 14.64 85 GLU A O 1
ATOM 677 N N . THR A 1 87 ? -8.383 22.066 -0.048 1.00 10.85 86 THR A N 1
ATOM 678 C CA . THR A 1 87 ? -8.440 23.431 0.467 1.00 10.23 86 THR A CA 1
ATOM 679 C C . THR A 1 87 ? -8.052 23.571 1.948 1.00 10.11 86 THR A C 1
ATOM 680 O O . THR A 1 87 ? -7.634 24.643 2.377 1.00 11.59 86 THR A O 1
ATOM 684 N N . TYR A 1 88 ? -8.199 22.511 2.735 1.00 9.89 87 TYR A N 1
ATOM 685 C CA . TYR A 1 88 ? -7.864 22.566 4.147 1.00 9.95 87 TYR A CA 1
ATOM 686 C C . TYR A 1 88 ? -6.456 23.088 4.386 1.00 10.25 87 TYR A C 1
ATOM 687 O O . TYR A 1 88 ? -5.501 22.586 3.765 1.00 12.60 87 TYR A O 1
ATOM 696 N N . CYS A 1 89 ? -6.349 24.110 5.231 1.00 11.68 88 CYS A N 1
ATOM 697 C CA . CYS A 1 89 ? -5.075 24.669 5.665 1.00 11.38 88 CYS A CA 1
ATOM 698 C C . CYS A 1 89 ? -5.155 24.878 7.165 1.00 9.85 88 CYS A C 1
ATOM 699 O O . CYS A 1 89 ? -5.896 25.737 7.639 1.00 12.30 88 CYS A O 1
ATOM 702 N N . CYS A 1 90 ? -4.409 24.074 7.919 1.00 10.27 89 CYS A N 1
ATOM 703 C CA . CYS A 1 90 ? -4.504 24.105 9.364 1.00 8.70 89 CYS A CA 1
ATOM 704 C C . CYS A 1 90 ? -4.117 25.454 9.948 1.00 9.76 89 CYS A C 1
ATOM 705 O O . CYS A 1 90 ? -4.619 25.808 11.006 1.00 10.05 89 CYS A O 1
ATOM 708 N N . TYR A 1 91 ? -3.274 26.221 9.263 1.00 10.67 90 TYR A N 1
ATOM 709 C CA . TYR A 1 91 ? -2.816 27.510 9.801 1.00 11.77 90 TYR A CA 1
ATOM 710 C C . TYR A 1 91 ? -3.500 28.707 9.149 1.00 11.30 90 TYR A C 1
ATOM 711 O O . TYR A 1 91 ? -3.099 29.859 9.333 1.00 10.59 90 TYR A O 1
ATOM 720 N N . TYR A 1 92 ? -4.576 28.451 8.410 1.00 11.21 91 TYR A N 1
ATOM 721 C CA . TYR A 1 92 ? -5.420 29.516 7.874 1.00 9.12 91 TYR A CA 1
ATOM 722 C C . TYR A 1 92 ? -4.702 30.531 6.978 1.00 8.88 91 TYR A C 1
ATOM 723 O O . TYR A 1 92 ? -5.109 31.670 6.909 1.00 11.72 91 TYR A O 1
ATOM 732 N N . HIS A 1 93 ? -3.651 30.104 6.290 1.00 10.76 92 HIS A N 1
ATOM 733 C CA . HIS A 1 93 ? -2.876 30.956 5.405 1.00 11.42 92 HIS A CA 1
ATOM 734 C C . HIS A 1 93 ? -2.269 32.161 6.103 1.00 10.56 92 HIS A C 1
ATOM 735 O O . HIS A 1 93 ? -1.935 33.171 5.458 1.00 13.33 92 HIS A O 1
ATOM 742 N N . ALA A 1 94 ? -2.055 32.039 7.419 1.00 10.55 93 ALA A N 1
ATOM 743 C CA . ALA A 1 94 ? -1.232 32.992 8.145 1.00 12.11 93 ALA A CA 1
ATOM 744 C C . ALA A 1 94 ? 0.176 33.039 7.506 1.00 12.58 93 ALA A C 1
ATOM 745 O O . ALA A 1 94 ? 0.683 32.027 7.033 1.00 12.20 93 ALA A O 1
ATOM 747 N N . PRO A 1 95 ? 0.799 34.236 7.442 1.00 11.58 94 PRO A N 1
ATOM 748 C CA . PRO A 1 95 ? 2.138 34.323 6.830 1.00 11.65 94 PRO A CA 1
ATOM 749 C C . PRO A 1 95 ? 3.293 33.738 7.660 1.00 12.58 94 PRO A C 1
ATOM 750 O O . PRO A 1 95 ? 4.387 33.485 7.118 1.00 11.08 94 PRO A O 1
ATOM 754 N N . THR A 1 96 ? 3.045 33.523 8.955 1.00 11.13 95 THR A N 1
ATOM 755 C CA . THR A 1 96 ? 4.022 32.991 9.924 1.00 12.28 95 THR A CA 1
ATOM 756 C C . THR A 1 96 ? 3.340 31.952 10.821 1.00 12.64 95 THR A C 1
ATOM 757 O O . THR A 1 96 ? 2.212 32.144 11.271 1.00 13.39 95 THR A O 1
ATOM 761 N N . LEU A 1 97 ? 4.020 30.828 11.010 1.00 11.27 96 LEU A N 1
ATOM 762 C CA . LEU A 1 97 ? 3.647 29.845 12.007 1.00 11.02 96 LEU A CA 1
ATOM 763 C C . LEU A 1 97 ? 4.842 29.541 12.897 1.00 11.28 96 LEU A C 1
ATOM 764 O O . LEU A 1 97 ? 5.900 29.157 12.401 1.00 12.49 96 LEU A O 1
ATOM 769 N N . VAL A 1 98 ? 4.663 29.687 14.202 1.00 10.29 97 VAL A N 1
ATOM 770 C CA . VAL A 1 98 ? 5.707 29.340 15.166 1.00 10.32 97 VAL A CA 1
ATOM 771 C C . VAL A 1 98 ? 5.408 27.966 15.746 1.00 9.27 97 VAL A C 1
ATOM 772 O O . VAL A 1 98 ? 4.363 27.732 16.399 1.00 11.30 97 VAL A O 1
ATOM 776 N N . ILE A 1 99 ? 6.306 27.040 15.469 1.00 9.83 98 ILE A N 1
ATOM 777 C CA . ILE A 1 99 ? 6.179 25.687 15.985 1.00 9.99 98 ILE A CA 1
ATOM 778 C C . ILE A 1 99 ? 6.842 25.618 17.359 1.00 10.67 98 ILE A C 1
ATOM 779 O O . ILE A 1 99 ? 8.034 25.855 17.471 1.00 12.50 98 ILE A O 1
ATOM 784 N N . VAL A 1 100 ? 6.070 25.259 18.385 1.00 10.02 99 VAL A N 1
ATOM 785 C CA . VAL A 1 100 ? 6.583 25.296 19.765 1.00 9.14 99 VAL A CA 1
ATOM 786 C C . VAL A 1 100 ? 6.731 23.834 20.200 1.00 10.03 99 VAL A C 1
ATOM 787 O O . VAL A 1 100 ? 5.757 23.096 20.291 1.00 12.17 99 VAL A O 1
ATOM 791 N N . SER A 1 101 ? 7.978 23.422 20.453 1.00 9.76 100 SER A N 1
ATOM 792 C CA . SER A 1 101 ? 8.283 22.006 20.717 1.00 10.65 100 SER A CA 1
ATOM 793 C C . SER A 1 101 ? 9.001 21.877 22.056 1.00 10.43 100 SER A C 1
ATOM 794 O O . SER A 1 101 ? 9.515 22.836 22.560 1.00 11.62 100 SER A O 1
ATOM 797 N N . ASN A 1 102 ? 9.053 20.665 22.595 1.00 10.23 101 ASN A N 1
ATOM 798 C CA . ASN A 1 102 ? 9.770 20.432 23.844 1.00 10.94 101 ASN A CA 1
ATOM 799 C C . ASN A 1 102 ? 10.130 18.986 23.881 1.00 9.27 101 ASN A C 1
ATOM 800 O O . ASN A 1 102 ? 9.494 18.186 23.216 1.00 11.64 101 ASN A O 1
ATOM 805 N N . GLU A 1 103 ? 11.141 18.649 24.678 1.00 10.38 102 GLU A N 1
ATOM 806 C CA . GLU A 1 103 ? 11.408 17.258 24.971 1.00 11.84 102 GLU A CA 1
ATOM 807 C C . GLU A 1 103 ? 10.306 16.760 25.895 1.00 12.51 102 GLU A C 1
ATOM 808 O O . GLU A 1 103 ? 9.802 17.471 26.752 1.00 12.41 102 GLU A O 1
ATOM 814 N N . PRO A 1 104 ? 9.889 15.520 25.694 1.00 13.34 103 PRO A N 1
ATOM 815 C CA . PRO A 1 104 ? 8.794 14.970 26.456 1.00 14.89 103 PRO A CA 1
ATOM 816 C C . PRO A 1 104 ? 9.185 14.321 27.809 1.00 16.31 103 PRO A C 1
ATOM 817 O O . PRO A 1 104 ? 8.340 13.712 28.457 1.00 17.67 103 PRO A O 1
ATOM 821 N N . LYS A 1 105 ? 10.407 14.552 28.261 1.00 15.51 104 LYS A N 1
ATOM 822 C CA . LYS A 1 105 ? 10.938 13.966 29.495 1.00 14.73 104 LYS A CA 1
ATOM 823 C C . LYS A 1 105 ? 10.053 14.227 30.718 1.00 14.60 104 LYS A C 1
ATOM 824 O O . LYS A 1 105 ? 9.766 13.318 31.476 1.00 14.34 104 LYS A O 1
ATOM 830 N N . GLN A 1 106 ? 9.648 15.465 30.932 1.00 11.01 105 GLN A N 1
ATOM 831 C CA . GLN A 1 106 ? 8.851 15.840 32.123 1.00 11.74 105 GLN A CA 1
ATOM 832 C C . GLN A 1 106 ? 7.377 15.835 31.804 1.00 12.52 105 GLN A C 1
ATOM 833 O O . GLN A 1 106 ? 6.982 16.194 30.687 1.00 13.31 105 GLN A O 1
ATOM 839 N N . TRP A 1 107 ? 6.541 15.526 32.788 1.00 11.11 106 TRP A N 1
ATOM 840 C CA . TRP A 1 107 ? 5.114 15.348 32.497 1.00 11.27 106 TRP A CA 1
ATOM 841 C C . TRP A 1 107 ? 4.459 16.662 32.149 1.00 8.84 106 TRP A C 1
ATOM 842 O O . TRP A 1 107 ? 3.439 16.700 31.453 1.00 11.29 106 TRP A O 1
ATOM 853 N N . TRP A 1 108 ? 5.063 17.752 32.619 1.00 10.25 107 TRP A N 1
ATOM 854 C CA . TRP A 1 108 ? 4.562 19.089 32.372 1.00 12.41 107 TRP A CA 1
ATOM 855 C C . TRP A 1 108 ? 5.118 19.739 31.095 1.00 12.57 107 TRP A C 1
ATOM 856 O O . TRP A 1 108 ? 4.950 20.962 30.885 1.00 13.57 107 TRP A O 1
ATOM 867 N N . ALA A 1 109 ? 5.794 18.949 30.262 1.00 11.30 108 ALA A N 1
ATOM 868 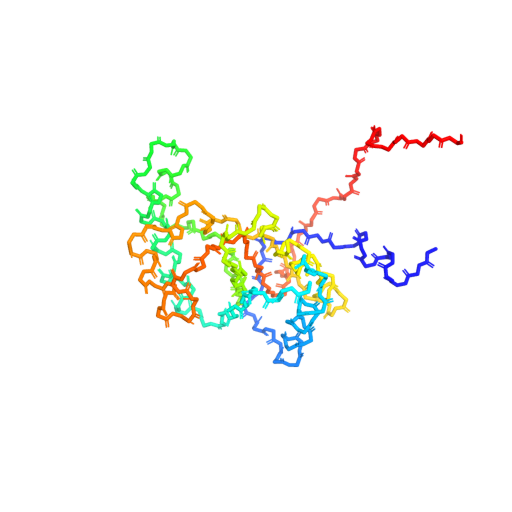C CA . ALA A 1 109 ? 6.401 19.483 29.014 1.00 13.27 108 ALA A CA 1
ATOM 869 C C . ALA A 1 109 ? 5.464 20.369 28.179 1.00 9.04 108 ALA A C 1
ATOM 870 O O . ALA A 1 109 ? 5.862 21.446 27.704 1.00 12.13 108 ALA A O 1
ATOM 872 N N . GLY A 1 110 ? 4.221 19.943 28.030 1.00 9.93 109 GLY A N 1
ATOM 873 C CA . GLY A 1 110 ? 3.280 20.702 27.242 1.00 11.79 109 GLY A CA 1
ATOM 874 C C . GLY A 1 110 ? 2.818 21.965 27.936 1.00 12.01 109 GLY A C 1
ATOM 875 O O . GLY A 1 110 ? 2.437 22.935 27.277 1.00 11.28 109 GLY A O 1
ATOM 884 N N . ASP A 1 112 ? 4.775 23.860 29.890 1.00 12.36 111 ASP A N 1
ATOM 885 C CA . ASP A 1 112 ? 5.803 24.864 29.548 1.00 11.33 111 ASP A CA 1
ATOM 886 C C . ASP A 1 112 ? 5.425 25.555 28.230 1.00 11.54 111 ASP A C 1
ATOM 887 O O . ASP A 1 112 ? 5.434 26.764 28.121 1.00 12.14 111 ASP A O 1
ATOM 892 N N . CYS A 1 113 ? 5.175 24.748 27.212 1.00 11.66 112 CYS A N 1
ATOM 893 C CA . CYS A 1 113 ? 4.901 25.253 25.869 1.00 12.10 112 CYS A CA 1
ATOM 894 C C . CYS A 1 113 ? 3.688 26.148 25.840 1.00 12.32 112 CYS A C 1
ATOM 895 O O . CYS A 1 113 ? 3.710 27.173 25.180 1.00 12.02 112 CYS A O 1
ATOM 898 N N . ALA A 1 114 ? 2.634 25.756 26.569 1.00 11.20 113 ALA A N 1
ATOM 899 C CA . ALA A 1 114 ? 1.397 26.548 26.602 1.00 12.06 113 ALA A CA 1
ATOM 900 C C . ALA A 1 114 ? 1.652 27.904 27.229 1.00 11.44 113 ALA A C 1
ATOM 901 O O . ALA A 1 114 ? 1.087 28.959 26.788 1.00 10.92 113 ALA A O 1
ATOM 903 N N . CYS A 1 115 ? 2.496 27.924 28.264 1.00 10.21 114 CYS A N 1
ATOM 904 C CA . CYS A 1 115 ? 2.841 29.234 28.871 1.00 9.63 114 CYS A CA 1
ATOM 905 C C . CYS A 1 115 ? 3.526 30.156 27.872 1.00 10.37 114 CYS A C 1
ATOM 906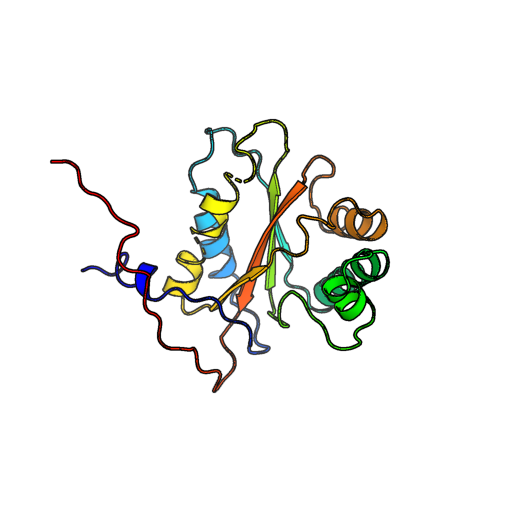 O O . CYS A 1 115 ? 3.217 31.348 27.785 1.00 11.29 114 CYS A O 1
ATOM 909 N N . ALA A 1 116 ? 4.487 29.613 27.148 1.00 10.47 115 ALA A N 1
ATOM 910 C CA . ALA A 1 116 ? 5.221 30.330 26.103 1.00 9.68 115 ALA A CA 1
ATOM 911 C C . ALA A 1 116 ? 4.232 30.832 25.043 1.00 9.23 115 ALA A C 1
ATOM 912 O O . ALA A 1 116 ? 4.259 31.997 24.619 1.00 10.49 115 ALA A O 1
ATOM 914 N N . ILE A 1 117 ? 3.339 29.945 24.633 1.00 11.04 116 ILE A N 1
ATOM 915 C CA . ILE A 1 117 ? 2.378 30.236 23.585 1.00 10.58 116 ILE A CA 1
ATOM 916 C C . ILE A 1 117 ? 1.463 31.374 24.033 1.00 12.21 116 ILE A C 1
ATOM 917 O O . ILE A 1 117 ? 1.248 32.337 23.273 1.00 11.69 116 ILE A O 1
ATOM 922 N N . GLU A 1 118 ? 0.944 31.298 25.262 1.00 10.80 117 GLU A N 1
ATOM 923 C CA . GLU A 1 118 ? 0.071 32.350 25.769 1.00 10.13 117 GLU A CA 1
ATOM 924 C C . GLU A 1 118 ? 0.782 33.697 25.785 1.00 12.10 117 GLU A C 1
ATOM 925 O O . GLU A 1 118 ? 0.189 34.678 25.357 1.00 10.73 117 GLU A O 1
ATOM 931 N N . ASN A 1 119 ? 2.034 33.741 26.219 1.00 13.43 118 ASN A N 1
ATOM 932 C CA . ASN A 1 119 ? 2.821 34.989 26.121 1.00 12.05 118 ASN A CA 1
ATOM 933 C C . ASN A 1 119 ? 2.873 35.556 24.692 1.00 11.19 118 ASN A C 1
ATOM 934 O O . ASN A 1 119 ? 2.727 36.751 24.472 1.00 11.34 118 ASN A O 1
ATOM 947 N N . PHE A 1 121 ? 0.790 35.007 22.151 1.00 11.07 120 PHE A N 1
ATOM 948 C CA . PHE A 1 121 ? -0.551 35.527 21.792 1.00 10.81 120 PHE A CA 1
ATOM 949 C C . PHE A 1 121 ? -0.742 36.946 22.311 1.00 9.41 120 PHE A C 1
ATOM 950 O O . PHE A 1 121 ? -1.200 37.852 21.608 1.00 12.64 120 PHE A O 1
ATOM 958 N N . LEU A 1 122 ? -0.403 37.115 23.592 1.00 10.95 121 LEU A N 1
ATOM 959 C CA . LEU A 1 122 ? -0.576 38.404 24.252 1.00 8.78 121 LEU A CA 1
ATOM 960 C C . LEU A 1 122 ? 0.379 39.468 23.710 1.00 9.83 121 LEU A C 1
ATOM 961 O O . LEU A 1 122 ? -0.014 40.606 23.438 1.00 9.46 121 LEU A O 1
ATOM 966 N N . ALA A 1 123 ? 1.629 39.078 23.507 1.00 11.80 122 ALA A N 1
ATOM 967 C CA . ALA A 1 123 ? 2.599 39.931 22.842 1.00 9.70 122 ALA A CA 1
ATOM 968 C C . ALA A 1 123 ? 2.050 40.356 21.459 1.00 13.11 122 ALA A C 1
ATOM 969 O O . ALA A 1 123 ? 2.094 41.525 21.098 1.00 12.27 122 ALA A O 1
ATOM 971 N N . ALA A 1 124 ? 1.568 39.390 20.687 1.00 12.79 123 ALA A N 1
ATOM 972 C CA . ALA A 1 124 ? 1.043 39.668 19.346 1.00 12.63 123 ALA A CA 1
ATOM 973 C C . ALA A 1 124 ? -0.128 40.625 19.428 1.00 10.67 123 ALA A C 1
ATOM 974 O O . ALA A 1 124 ? -0.178 41.615 18.707 1.00 11.42 123 ALA A O 1
ATOM 976 N N . THR A 1 125 ? -1.070 40.358 20.333 1.00 9.94 124 THR A N 1
ATOM 977 C CA . THR A 1 125 ? -2.237 41.230 20.472 1.00 11.61 124 THR A CA 1
ATOM 978 C C . THR A 1 125 ? -1.788 42.640 20.803 1.00 12.44 124 THR A C 1
ATOM 979 O O . THR A 1 125 ? -2.322 43.602 20.246 1.00 11.18 124 THR A O 1
ATOM 983 N N . SER A 1 126 ? -0.809 42.775 21.696 1.00 12.87 125 SER A N 1
ATOM 984 C CA . SER A 1 126 ? -0.354 44.131 22.094 1.00 10.58 125 SER A CA 1
ATOM 985 C C . SER A 1 126 ? 0.279 44.908 20.950 1.00 13.88 125 SER A C 1
ATOM 986 O O . SER A 1 126 ? 0.386 46.127 21.038 1.00 13.55 125 SER A O 1
ATOM 989 N N . LEU A 1 127 ? 0.660 44.214 19.884 1.00 12.63 126 LEU A N 1
ATOM 990 C CA . LEU A 1 127 ? 1.285 44.799 18.699 1.00 11.54 126 LEU A CA 1
ATOM 991 C C . LEU A 1 127 ? 0.362 44.887 17.472 1.00 11.81 126 LEU A C 1
ATOM 992 O O . LEU A 1 127 ? 0.811 45.206 16.357 1.00 11.33 126 LEU A O 1
ATOM 997 N N . GLY A 1 128 ? -0.925 44.618 17.680 1.00 13.71 127 GLY A N 1
ATOM 998 C CA . GLY A 1 128 ? -1.909 44.567 16.594 1.00 11.56 127 GLY A CA 1
ATOM 999 C C . GLY A 1 128 ? -1.837 43.409 15.621 1.00 13.56 127 GLY A C 1
ATOM 1000 O O . GLY A 1 128 ? -2.399 43.471 14.527 1.00 11.78 127 GLY A O 1
ATOM 1001 N N . ILE A 1 129 ? -1.173 42.352 16.066 1.00 11.69 128 ILE A N 1
ATOM 1002 C CA A ILE A 1 129 ? -0.941 41.145 15.288 0.50 12.17 128 ILE A CA 1
ATOM 1003 C CA B ILE A 1 129 ? -0.943 41.141 15.281 0.50 13.60 128 ILE A CA 1
ATOM 1004 C C . ILE A 1 129 ? -1.887 40.042 15.759 1.00 12.65 128 ILE A C 1
ATOM 1005 O O . ILE A 1 129 ? -1.917 39.708 16.947 1.00 12.44 128 ILE A O 1
ATOM 1014 N N . ALA A 1 130 ? -2.689 39.522 14.831 1.00 12.08 129 ALA A N 1
ATOM 1015 C CA . ALA A 1 130 ? -3.621 38.431 15.110 1.00 12.89 129 ALA A CA 1
ATOM 1016 C C . ALA A 1 130 ? -2.856 37.146 15.302 1.00 10.67 129 ALA A C 1
ATOM 1017 O O . ALA A 1 130 ? -1.756 36.970 14.768 1.00 10.41 129 ALA A O 1
ATOM 1019 N N . SER A 1 131 ? -3.487 36.224 16.023 1.00 10.25 130 SER A N 1
ATOM 1020 C CA . SER A 1 131 ? -2.892 34.918 16.295 1.00 11.22 130 SER A CA 1
ATOM 1021 C C . SER A 1 131 ? -3.952 33.859 16.492 1.00 12.69 130 SER A C 1
ATOM 1022 O O . SER A 1 131 ? -5.148 34.157 16.613 1.00 12.04 130 SER A O 1
ATOM 1025 N N . CYS A 1 132 ? -3.507 32.616 16.441 1.00 10.58 131 CYS A N 1
ATOM 1026 C CA . CYS A 1 132 ? -4.336 31.447 16.758 1.00 12.26 131 CYS A CA 1
ATOM 1027 C C . CYS A 1 132 ? -3.479 30.257 17.144 1.00 13.80 131 CYS A C 1
ATOM 1028 O O . CYS A 1 132 ? -2.424 30.048 16.547 1.00 13.15 131 CYS A O 1
ATOM 1031 N N . TRP A 1 133 ? -3.957 29.452 18.103 1.00 11.34 132 TRP A N 1
ATOM 1032 C CA . TRP A 1 133 ? -3.376 28.156 18.407 1.00 11.55 132 TRP A CA 1
ATOM 1033 C C . TRP A 1 133 ? -3.673 27.245 17.236 1.00 9.96 132 TRP A C 1
ATOM 1034 O O . TRP A 1 133 ? -4.820 27.076 16.862 1.00 9.90 132 TRP A O 1
ATOM 1045 N N . ILE A 1 134 ? -2.634 26.634 16.686 1.00 10.82 133 ILE A N 1
ATOM 1046 C CA . ILE A 1 134 ? -2.751 25.600 15.676 1.00 8.88 133 ILE A CA 1
ATOM 1047 C C . ILE A 1 134 ? -2.245 24.288 16.295 1.00 9.65 133 ILE A C 1
ATOM 1048 O O . ILE A 1 134 ? -1.058 24.180 16.609 1.00 11.38 133 ILE A O 1
ATOM 1053 N N . ASN A 1 135 ? -3.165 23.330 16.498 1.00 10.66 134 ASN A N 1
ATOM 1054 C CA . ASN A 1 135 ? -2.878 22.091 17.256 1.00 10.43 134 ASN A CA 1
ATOM 1055 C C . ASN A 1 135 ? -2.561 20.871 16.418 1.00 10.58 134 ASN A C 1
ATOM 1056 O O . ASN A 1 135 ? -2.312 19.817 16.971 1.00 10.09 134 ASN A O 1
ATOM 1061 N N . GLN A 1 136 ? -2.544 20.988 15.093 1.00 10.34 135 GLN A N 1
ATOM 1062 C CA . GLN A 1 136 ? -2.540 19.795 14.247 1.00 10.02 135 GLN A CA 1
ATOM 1063 C C . GLN A 1 136 ? -1.209 19.054 14.208 1.00 13.26 135 GLN A C 1
ATOM 1064 O O . GLN A 1 136 ? -1.175 17.896 13.777 1.00 11.76 135 GLN A O 1
ATOM 1070 N N . LEU A 1 137 ? -0.130 19.659 14.696 1.00 12.15 136 LEU A N 1
ATOM 1071 C CA . LEU A 1 137 ? 1.151 18.892 14.783 1.00 11.85 136 LEU A CA 1
ATOM 1072 C C . LEU A 1 137 ? 1.280 18.020 16.058 1.00 12.55 136 LEU A C 1
ATOM 1073 O O . LEU A 1 137 ? 2.156 17.185 16.139 1.00 10.27 136 LEU A O 1
ATOM 1078 N N . GLY A 1 138 ? 0.418 18.185 17.059 1.00 11.59 137 GLY A N 1
ATOM 1079 C CA . GLY A 1 138 ? 0.523 17.331 18.254 1.00 12.55 137 GLY A CA 1
ATOM 1080 C C . GLY A 1 138 ? 0.416 15.855 17.973 1.00 14.50 137 GLY A C 1
ATOM 1081 O O . GLY A 1 138 ? 1.203 15.061 18.505 1.00 13.59 137 GLY A O 1
ATOM 1082 N N . THR A 1 139 ? -0.571 15.457 17.183 1.00 11.00 138 THR A N 1
ATOM 1083 C CA . THR A 1 139 ? -0.801 14.024 16.924 1.00 13.92 138 THR A CA 1
ATOM 1084 C C . THR A 1 139 ? -0.153 13.558 15.621 1.00 11.64 138 THR A C 1
ATOM 1085 O O . THR A 1 139 ? -0.125 12.333 15.331 1.00 14.78 138 THR A O 1
ATOM 1089 N N . THR A 1 140 ? 0.413 14.484 14.869 1.00 11.91 139 THR A N 1
ATOM 1090 C CA . THR A 1 140 ? 1.022 14.157 13.577 1.00 11.62 139 THR A CA 1
ATOM 1091 C C . THR A 1 140 ? 2.553 14.298 13.519 1.00 11.79 139 THR A C 1
ATOM 1092 O O . THR A 1 140 ? 3.166 13.855 12.540 1.00 11.87 139 THR A O 1
ATOM 1096 N N . CYS A 1 141 ? 3.165 14.932 14.525 1.00 11.70 140 CYS A N 1
ATOM 1097 C CA . CYS A 1 141 ? 4.603 15.206 14.483 1.00 12.39 140 CYS A CA 1
ATOM 1098 C C . CYS A 1 141 ? 5.517 13.975 14.372 1.00 11.38 140 CYS A C 1
ATOM 1099 O O . CYS A 1 141 ? 6.653 14.112 13.942 1.00 13.98 140 CYS A O 1
ATOM 1102 N N . ASP A 1 142 ? 5.028 12.797 14.744 1.00 12.52 141 ASP A N 1
ATOM 1103 C CA . ASP A 1 142 ? 5.802 11.579 14.597 1.00 12.52 141 ASP A CA 1
ATOM 1104 C C . ASP A 1 142 ? 5.445 10.790 13.351 1.00 12.43 141 ASP A C 1
ATOM 1105 O O . ASP A 1 142 ? 6.028 9.727 13.103 1.00 11.72 141 ASP A O 1
ATOM 1110 N N . ASP A 1 143 ? 4.528 11.287 12.525 1.00 12.77 142 ASP A N 1
ATOM 1111 C CA . ASP A 1 143 ? 4.352 10.679 11.205 1.00 11.70 142 ASP A CA 1
ATOM 1112 C C . ASP A 1 143 ? 5.682 10.848 10.462 1.00 11.54 142 ASP A C 1
ATOM 1113 O O . ASP A 1 143 ? 6.295 11.905 10.500 1.00 13.47 142 ASP A O 1
ATOM 1118 N N . PRO A 1 144 ? 6.164 9.789 9.825 1.00 12.01 143 PRO A N 1
ATOM 1119 C CA . PRO A 1 144 ? 7.488 9.842 9.198 1.00 13.72 143 PRO A CA 1
ATOM 1120 C C . PRO A 1 144 ? 7.704 11.018 8.249 1.00 14.59 143 PRO A C 1
ATOM 1121 O O . PRO A 1 144 ? 8.744 11.682 8.323 1.00 13.33 143 PRO A O 1
ATOM 1125 N N . GLU A 1 145 ? 6.741 11.298 7.363 1.00 14.65 144 GLU A N 1
ATOM 1126 C CA . GLU A 1 145 ? 6.919 12.414 6.445 1.00 13.12 144 GLU A CA 1
ATOM 1127 C C . GLU A 1 145 ? 6.806 13.773 7.128 1.00 13.55 144 GLU A C 1
ATOM 1128 O O . GLU A 1 145 ? 7.584 14.680 6.814 1.00 11.39 144 GLU A O 1
ATOM 1134 N N . VAL A 1 146 ? 5.885 13.915 8.083 1.00 12.11 145 VAL A N 1
ATOM 1135 C CA . VAL A 1 146 ? 5.793 15.159 8.841 1.00 9.42 145 VAL A CA 1
ATOM 1136 C C . VAL A 1 146 ? 7.103 15.344 9.606 1.00 11.15 145 VAL A C 1
ATOM 1137 O O . VAL A 1 146 ? 7.729 16.402 9.560 1.00 12.50 145 VAL A O 1
ATOM 1141 N N . ARG A 1 147 ? 7.558 14.284 10.273 1.00 11.58 146 ARG A N 1
ATOM 1142 C CA . ARG A 1 147 ? 8.774 14.407 11.093 1.00 10.21 146 ARG A CA 1
ATOM 1143 C C . ARG A 1 147 ? 9.994 14.797 10.256 1.00 11.36 146 ARG A C 1
ATOM 1144 O O . ARG A 1 147 ? 10.800 15.640 10.657 1.00 11.09 146 ARG A O 1
ATOM 1152 N N . ALA A 1 148 ? 10.147 14.165 9.097 1.00 11.61 147 ALA A N 1
ATOM 1153 C CA . ALA A 1 148 ? 11.237 14.531 8.216 1.00 13.08 147 ALA A CA 1
ATOM 1154 C C . ALA A 1 148 ? 11.196 16.017 7.877 1.00 13.81 147 ALA A C 1
ATOM 1155 O O . ALA A 1 148 ? 12.239 16.684 7.836 1.00 13.20 147 ALA A O 1
ATOM 1157 N N . TYR A 1 149 ? 9.989 16.545 7.649 1.00 12.73 148 TYR A N 1
ATOM 1158 C CA . TYR A 1 149 ? 9.796 17.968 7.340 1.00 12.01 148 TYR A CA 1
ATOM 1159 C C . TYR A 1 149 ? 10.182 18.845 8.526 1.00 9.79 148 TYR A C 1
ATOM 1160 O O . TYR A 1 149 ? 10.933 19.802 8.377 1.00 10.33 148 TYR A O 1
ATOM 1169 N N . LEU A 1 150 ? 9.707 18.483 9.716 1.00 10.64 149 LEU A N 1
ATOM 1170 C CA . LEU A 1 150 ? 10.019 19.231 10.942 1.00 11.41 149 LEU A CA 1
ATOM 1171 C C . LEU A 1 150 ? 11.533 19.293 11.181 1.00 10.57 149 LEU A C 1
ATOM 1172 O O . LEU A 1 150 ? 12.096 20.348 11.482 1.00 10.25 149 LEU A O 1
ATOM 1177 N N . THR A 1 151 ? 12.180 18.160 11.037 1.00 12.52 150 THR A N 1
ATOM 1178 C CA . THR A 1 151 ? 13.652 18.087 11.165 1.00 13.47 150 THR A CA 1
ATOM 1179 C C . THR A 1 151 ? 14.371 19.033 10.210 1.00 12.89 150 THR A C 1
ATOM 1180 O O . THR A 1 151 ? 15.293 19.754 10.609 1.00 15.15 150 THR A O 1
ATOM 1184 N N . SER A 1 152 ? 13.879 19.091 8.971 1.00 11.98 151 SER A N 1
ATOM 1185 C CA A SER A 1 152 ? 14.487 19.935 7.941 0.50 13.00 151 SER A CA 1
ATOM 1186 C CA B SER A 1 152 ? 14.450 19.929 7.927 0.50 12.60 151 SER A CA 1
ATOM 1187 C C . SER A 1 152 ? 14.298 21.405 8.306 1.00 12.19 151 SER A C 1
ATOM 1188 O O . SER A 1 152 ? 15.127 22.231 7.979 1.00 14.41 151 SER A O 1
ATOM 1193 N N . LEU A 1 153 ? 13.209 21.712 9.004 1.00 10.49 152 LEU A N 1
ATOM 1194 C CA . LEU A 1 153 ? 12.946 23.088 9.462 1.00 10.86 152 LEU A CA 1
ATOM 1195 C C . LEU A 1 153 ? 13.771 23.459 10.690 1.00 12.98 152 LEU A C 1
ATOM 1196 O O . LEU A 1 153 ? 13.879 24.622 11.038 1.00 14.95 152 LEU A O 1
ATOM 1201 N N . GLY A 1 154 ? 14.307 22.473 11.386 1.00 12.29 153 GLY A N 1
ATOM 1202 C CA . GLY A 1 154 ? 15.105 22.752 12.587 1.00 14.76 153 GLY A CA 1
ATOM 1203 C C . GLY A 1 154 ? 14.448 22.416 13.907 1.00 15.84 153 GLY A C 1
ATOM 1204 O O . GLY A 1 154 ? 14.988 22.733 14.961 1.00 19.72 153 GLY A O 1
ATOM 1205 N N . VAL A 1 155 ? 13.293 21.759 13.870 1.00 14.60 154 VAL A N 1
ATOM 1206 C CA . VAL A 1 155 ? 12.695 21.229 15.105 1.00 14.14 154 VAL A CA 1
ATOM 1207 C C . VAL A 1 155 ? 13.567 20.051 15.605 1.00 12.51 154 VAL A C 1
ATOM 1208 O O . VAL A 1 155 ? 13.892 19.129 14.842 1.00 13.46 154 VAL A O 1
ATOM 1212 N N . PRO A 1 156 ? 14.024 20.103 16.881 1.00 13.03 155 PRO A N 1
ATOM 1213 C CA . PRO A 1 156 ? 14.834 19.003 17.365 1.00 10.93 155 PRO A CA 1
ATOM 1214 C C . PRO A 1 156 ? 14.161 17.651 17.262 1.00 13.38 155 PRO A C 1
ATOM 1215 O O . PRO A 1 156 ? 12.983 17.516 17.561 1.00 15.49 155 PRO A O 1
ATOM 1219 N N . GLU A 1 157 ? 14.927 16.664 16.849 1.00 12.85 156 GLU A N 1
ATOM 1220 C CA . GLU A 1 157 ? 14.386 15.334 16.621 1.00 14.61 156 GLU A CA 1
ATOM 1221 C C . GLU A 1 157 ? 13.854 14.660 17.862 1.00 13.93 156 GLU A C 1
ATOM 1222 O O . GLU A 1 157 ? 13.032 13.762 17.744 1.00 16.95 156 GLU A O 1
ATOM 1228 N N . ASN A 1 158 ? 14.344 15.065 19.032 1.00 13.91 157 ASN A N 1
ATOM 1229 C CA . ASN A 1 158 ? 13.899 14.514 20.309 1.00 14.64 157 ASN A CA 1
ATOM 1230 C C . ASN A 1 158 ? 12.745 15.293 20.934 1.00 16.13 157 ASN A C 1
ATOM 1231 O O . ASN A 1 158 ? 12.370 15.028 22.070 1.00 17.90 157 ASN A O 1
ATOM 1236 N N . HIS A 1 159 ? 12.199 16.256 20.203 1.00 13.17 158 HIS A N 1
ATOM 1237 C CA . HIS A 1 159 ? 11.088 17.052 20.698 1.00 11.81 158 HIS A CA 1
ATOM 1238 C C . HIS A 1 159 ? 9.797 16.537 20.135 1.00 13.26 158 HIS A C 1
ATOM 1239 O O . HIS A 1 159 ? 9.764 15.982 19.028 1.00 13.57 158 HIS A O 1
ATOM 1246 N N . LYS A 1 160 ? 8.722 16.744 20.877 1.00 11.30 159 LYS A N 1
ATOM 1247 C CA . LYS A 1 160 ? 7.380 16.642 20.327 1.00 10.38 159 LYS A CA 1
ATOM 1248 C C . LYS A 1 160 ? 6.852 18.045 20.164 1.00 11.23 159 LYS A C 1
ATOM 1249 O O . LYS A 1 160 ? 7.338 18.974 20.794 1.00 11.77 159 LYS A O 1
ATOM 1255 N N . VAL A 1 161 ? 5.854 18.212 19.295 1.00 11.80 160 VAL A N 1
ATOM 1256 C CA . VAL A 1 161 ? 5.299 19.541 19.044 1.00 11.01 160 VAL A CA 1
ATOM 1257 C C . VAL A 1 161 ? 4.052 19.649 19.920 1.00 12.80 160 VAL A C 1
ATOM 1258 O O . VAL A 1 161 ? 3.102 18.895 19.723 1.00 17.36 160 VAL A O 1
ATOM 1262 N N . TYR A 1 162 ? 4.069 20.542 20.912 1.00 10.19 161 TYR A N 1
ATOM 1263 C CA . TYR A 1 162 ? 2.930 20.711 21.824 1.00 9.13 161 TYR A CA 1
ATOM 1264 C C . TYR A 1 162 ? 1.888 21.764 21.356 1.00 9.68 161 TYR A C 1
ATOM 1265 O O . TYR A 1 162 ? 0.696 21.675 21.724 1.00 12.06 161 TYR A O 1
ATOM 1274 N N . GLY A 1 163 ? 2.323 22.773 20.616 1.00 11.15 162 GLY A N 1
ATOM 1275 C CA . GLY A 1 163 ? 1.380 23.672 19.958 1.00 12.38 162 GLY A CA 1
ATOM 1276 C C . GLY A 1 163 ? 2.070 24.589 18.972 1.00 13.41 162 GLY A C 1
ATOM 1277 O O . GLY A 1 163 ? 3.302 24.687 18.977 1.00 12.09 162 GLY A O 1
ATOM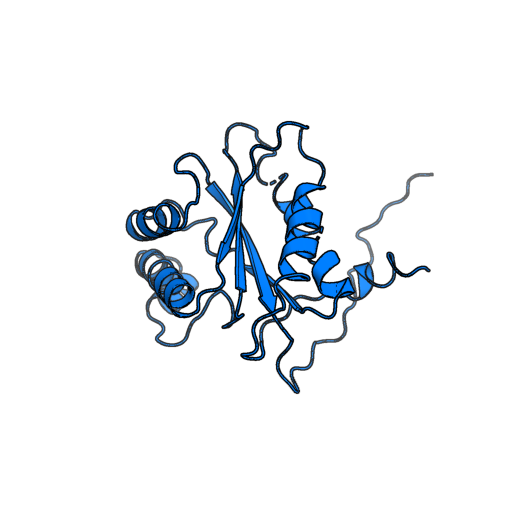 1278 N N . CYS A 1 164 ? 1.286 25.188 18.083 1.00 12.96 163 CYS A N 1
ATOM 1279 C CA . CYS A 1 164 ? 1.835 26.168 17.156 1.00 13.25 163 CYS A CA 1
ATOM 1280 C C . CYS A 1 164 ? 1.035 27.481 17.240 1.00 11.19 163 CYS A C 1
ATOM 1281 O O . CYS A 1 164 ? -0.140 27.502 17.621 1.00 11.30 163 CYS A O 1
ATOM 1284 N N . VAL A 1 165 ? 1.706 28.560 16.878 1.00 11.29 164 VAL A N 1
ATOM 1285 C CA . VAL A 1 165 ? 1.129 29.879 16.845 1.00 10.32 164 VAL A CA 1
ATOM 1286 C C . VAL A 1 165 ? 1.117 30.447 15.441 1.00 10.26 164 VAL A C 1
ATOM 1287 O O . VAL A 1 165 ? 2.178 30.764 14.902 1.00 9.75 164 VAL A O 1
ATOM 1291 N N . ALA A 1 166 ? -0.085 30.628 14.871 1.00 10.12 165 ALA A N 1
ATOM 1292 C CA . ALA A 1 166 ? -0.238 31.362 13.638 1.00 9.61 165 ALA A CA 1
ATOM 1293 C C . ALA A 1 166 ? -0.118 32.817 13.977 1.00 10.38 165 ALA A C 1
ATOM 1294 O O . ALA A 1 166 ? -0.652 33.255 15.006 1.00 10.19 165 ALA A O 1
ATOM 1296 N N . LEU A 1 167 ? 0.571 33.565 13.123 1.00 11.41 166 LEU A N 1
ATOM 1297 C CA . LEU A 1 167 ? 0.689 35.000 13.313 1.00 12.87 166 LEU A CA 1
ATOM 1298 C C . LEU A 1 167 ? 0.502 35.748 12.005 1.00 14.08 166 LEU A C 1
ATOM 1299 O O . LEU A 1 167 ? 0.973 35.319 10.951 1.00 11.70 166 LEU A O 1
ATOM 1304 N N . GLY A 1 168 ? -0.129 36.917 12.095 1.00 14.02 167 GLY A N 1
ATOM 1305 C CA . GLY A 1 168 ? -0.401 37.750 10.922 1.00 12.97 167 GLY A CA 1
ATOM 1306 C C . GLY A 1 168 ? -1.317 38.900 11.248 1.00 15.48 167 GLY A C 1
ATOM 1307 O O . GLY A 1 168 ? -1.638 39.149 12.406 1.00 14.83 167 GLY A O 1
ATOM 1308 N N . TYR A 1 169 ? -1.768 39.585 10.213 1.00 15.00 168 TYR A N 1
ATOM 1309 C CA . TYR A 1 169 ? -2.813 40.579 10.372 1.00 14.32 168 TYR A CA 1
ATOM 1310 C C . TYR A 1 169 ? -4.161 39.974 10.032 1.00 12.07 168 TYR A C 1
ATOM 1311 O O . TYR A 1 169 ? -4.300 39.255 9.040 1.00 11.82 168 TYR A O 1
ATOM 1320 N N . LYS A 1 170 ? -5.167 40.283 10.839 1.00 14.02 169 LYS A N 1
ATOM 1321 C CA . LYS A 1 170 ? -6.526 39.850 10.540 1.00 15.94 169 LYS A CA 1
ATOM 1322 C C . LYS A 1 170 ? -6.935 40.364 9.155 1.00 15.14 169 LYS A C 1
ATOM 1323 O O . LYS A 1 170 ? -6.698 41.535 8.800 1.00 14.61 169 LYS A O 1
ATOM 1328 N N . ALA A 1 171 ? -7.529 39.472 8.385 1.00 14.24 170 ALA A N 1
ATOM 1329 C CA . ALA A 1 171 ? -8.055 39.776 7.061 1.00 15.09 170 ALA A CA 1
ATOM 1330 C C . ALA A 1 171 ? -9.000 40.946 7.153 1.00 16.44 170 ALA A C 1
ATOM 1331 O O . ALA A 1 171 ? -9.780 41.055 8.105 1.00 14.33 170 ALA A O 1
ATOM 1333 N N . GLU A 1 172 ? -8.911 41.829 6.167 1.00 19.84 171 GLU A N 1
ATOM 1334 C CA . GLU A 1 172 ? -9.805 42.973 6.069 1.00 23.03 171 GLU A CA 1
ATOM 1335 C C . GLU A 1 172 ? -11.248 42.471 6.055 1.00 22.54 171 GLU A C 1
ATOM 1336 O O . GLU A 1 172 ? -11.584 41.537 5.310 1.00 20.14 171 GLU A O 1
ATOM 1342 N N . GLY A 1 173 ? -12.086 43.046 6.915 1.00 23.66 172 GLY A N 1
ATOM 1343 C CA . GLY A 1 173 ? -13.493 42.651 6.998 1.00 24.67 172 GLY A CA 1
ATOM 1344 C C . GLY A 1 173 ? -13.811 41.317 7.667 1.00 25.90 172 GLY A C 1
ATOM 1345 O O . GLY A 1 173 ? -14.975 40.911 7.703 1.00 25.71 172 GLY A O 1
ATOM 1346 N N . ALA A 1 174 ? -12.797 40.626 8.197 1.00 24.65 173 ALA A N 1
ATOM 1347 C CA . ALA A 1 174 ? -13.035 39.452 9.031 1.00 24.06 173 ALA A CA 1
ATOM 1348 C C . ALA A 1 174 ? -13.597 39.926 10.373 1.00 24.82 173 ALA A C 1
ATOM 1349 O O . ALA A 1 174 ? -12.935 40.678 11.102 1.00 23.22 173 ALA A O 1
ATOM 1351 N N . LEU A 1 175 ? -14.818 39.496 10.682 1.00 26.63 174 LEU A N 1
ATOM 1352 C CA . LEU A 1 175 ? -15.471 39.862 11.939 1.00 29.13 174 LEU A CA 1
ATOM 1353 C C . LEU A 1 175 ? -15.453 38.681 12.897 1.00 27.40 174 LEU A C 1
ATOM 1354 O O . LEU A 1 175 ? -15.664 37.545 12.488 1.00 29.46 174 LEU A O 1
ATOM 1359 N N . LEU A 1 176 ? -15.209 38.955 14.172 1.00 26.14 175 LEU A N 1
ATOM 1360 C CA A LEU A 1 176 ? -15.200 37.930 15.220 0.50 25.56 175 LEU A CA 1
ATOM 1361 C CA B LEU A 1 176 ? -15.228 37.894 15.173 0.50 26.20 175 LEU A CA 1
ATOM 1362 C C . LEU A 1 176 ? -16.552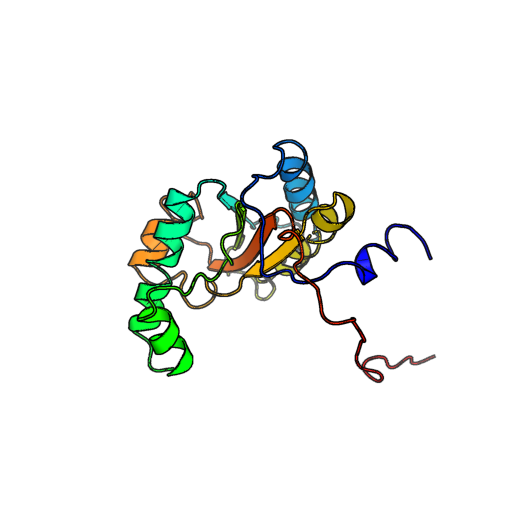 37.892 15.933 1.00 26.44 175 LEU A C 1
ATOM 1363 O O . LEU A 1 176 ? -17.193 38.923 16.089 1.00 25.97 175 LEU A O 1
ATOM 1372 N N . LYS A 1 177 ? -16.953 36.707 16.387 1.00 25.99 176 LYS A N 1
ATOM 1373 C CA . LYS A 1 177 ? -18.073 36.574 17.307 1.00 25.84 176 LYS A CA 1
ATOM 1374 C C . LYS A 1 177 ? -17.765 37.381 18.585 1.00 24.01 176 LYS A C 1
ATOM 1375 O O . LYS A 1 177 ? -16.655 37.362 19.052 1.00 18.09 176 LYS A O 1
ATOM 1378 N N . GLU A 1 178 ? -18.731 38.107 19.142 1.00 24.91 177 GLU A N 1
ATOM 1379 C CA . GLU A 1 178 ? -18.534 38.747 20.452 1.00 22.76 177 GLU A CA 1
ATOM 1380 C C . GLU A 1 178 ? -18.090 37.691 21.478 1.00 19.50 177 GLU A C 1
ATOM 1381 O O . GLU A 1 178 ? -18.630 36.572 21.474 1.00 19.61 177 GLU A O 1
ATOM 1387 N N . LYS A 1 179 ? -17.107 38.021 22.326 1.00 15.09 178 LYS A N 1
ATOM 1388 C CA . LYS A 1 179 ? -16.654 37.081 23.362 1.00 13.94 178 LYS A CA 1
ATOM 1389 C C . LYS A 1 179 ? -17.377 37.269 24.686 1.00 12.66 178 LYS A C 1
ATOM 1390 O O . LYS A 1 179 ? -17.465 38.366 25.217 1.00 12.53 178 LYS A O 1
ATOM 1396 N N . THR A 1 180 ? -17.881 36.146 25.196 1.00 12.01 179 THR A N 1
ATOM 1397 C CA . THR A 1 180 ? -18.378 36.028 26.558 1.00 11.25 179 THR A CA 1
ATOM 1398 C C . THR A 1 180 ? -17.755 34.775 27.154 1.00 10.03 179 THR A C 1
ATOM 1399 O O . THR A 1 180 ? -17.377 33.848 26.419 1.00 10.30 179 THR A O 1
ATOM 1403 N N . VAL A 1 181 ? -17.588 34.769 28.479 1.00 9.80 180 VAL A N 1
ATOM 1404 C CA . VAL A 1 181 ? -17.039 33.595 29.160 1.00 8.31 180 VAL A CA 1
ATOM 1405 C C . VAL A 1 181 ? -18.104 32.897 30.030 1.00 7.55 180 VAL A C 1
ATOM 1406 O O . VAL A 1 181 ? -19.127 33.470 30.411 1.00 6.90 180 VAL A O 1
ATOM 1410 N N . LYS A 1 182 ? -17.857 31.613 30.294 1.00 9.67 181 LYS A N 1
ATOM 1411 C CA . LYS A 1 182 ? -18.745 30.800 31.087 1.00 9.80 181 LYS A CA 1
ATOM 1412 C C . LYS A 1 182 ? -18.770 31.269 32.550 1.00 9.22 181 LYS A C 1
ATOM 1413 O O . LYS A 1 182 ? -17.732 31.343 33.204 1.00 10.38 181 LYS A O 1
ATOM 1419 N N . ALA A 1 183 ? -19.953 31.601 33.037 1.00 7.59 182 ALA A N 1
ATOM 1420 C CA . ALA A 1 183 ? -20.130 31.896 34.450 1.00 7.30 182 ALA A CA 1
ATOM 1421 C C . ALA A 1 183 ? -20.190 30.591 35.234 1.00 7.60 182 ALA A C 1
ATOM 1422 O O . ALA A 1 183 ? -20.934 29.661 34.876 1.00 9.07 182 ALA A O 1
ATOM 1424 N N . GLY A 1 184 ? -19.420 30.536 36.319 1.00 10.26 183 GLY A N 1
ATOM 1425 C CA . GLY A 1 184 ? -19.427 29.414 37.243 1.00 9.08 183 GLY A CA 1
ATOM 1426 C C . GLY A 1 184 ? -18.136 28.597 37.285 1.00 8.86 183 GLY A C 1
ATOM 1427 O O . GLY A 1 184 ? -18.056 27.592 38.029 1.00 12.27 183 GLY A O 1
ATOM 1428 N N . THR A 1 185 ? -17.142 29.005 36.504 1.00 7.87 184 THR A N 1
ATOM 1429 C CA . THR A 1 185 ? -15.837 28.391 36.516 1.00 8.13 184 THR A CA 1
ATOM 1430 C C . THR A 1 185 ? -15.053 28.793 37.758 1.00 9.68 184 THR A C 1
ATOM 1431 O O . THR A 1 185 ? -14.090 28.131 38.100 1.00 10.13 184 THR A O 1
ATOM 1435 N N . ILE A 1 186 ? -15.453 29.876 38.423 1.00 11.39 185 ILE A N 1
ATOM 1436 C CA . ILE A 1 186 ? -14.719 30.379 39.597 1.00 13.17 185 ILE A CA 1
ATOM 1437 C C . ILE A 1 186 ? -15.436 30.046 40.911 1.00 13.70 185 ILE A C 1
ATOM 1438 O O . ILE A 1 186 ? -16.651 30.249 41.043 1.00 13.49 185 ILE A O 1
ATOM 1443 N N . THR A 1 187 ? -14.671 29.512 41.866 1.00 12.74 186 THR A N 1
ATOM 1444 C CA . THR A 1 187 ? -15.094 29.315 43.256 1.00 11.08 186 THR A CA 1
ATOM 1445 C C . THR A 1 187 ? -14.074 30.100 44.111 1.00 11.97 186 THR A C 1
ATOM 1446 O O . THR A 1 187 ? -12.861 29.971 43.903 1.00 11.70 186 THR A O 1
ATOM 1450 N N . ILE A 1 188 ? -14.566 30.935 45.023 1.00 10.23 187 ILE A N 1
ATOM 1451 C CA . ILE A 1 188 ? -13.712 31.598 45.996 1.00 9.72 187 ILE A CA 1
ATOM 1452 C C . ILE A 1 188 ? -14.053 31.090 47.392 1.00 9.16 187 ILE A C 1
ATOM 1453 O O . ILE A 1 188 ? -15.218 31.025 47.793 1.00 9.42 187 ILE A O 1
ATOM 1458 N N . VAL A 1 189 ? -13.015 30.668 48.101 1.00 8.01 188 VAL A N 1
ATOM 1459 C CA . VAL A 1 189 ? -13.150 30.135 49.431 1.00 10.72 188 VAL A CA 1
ATOM 1460 C C . VAL A 1 189 ? -12.451 31.108 50.348 1.00 11.92 188 VAL A C 1
ATOM 1461 O O . VAL A 1 189 ? -11.214 31.182 50.350 1.00 12.22 188 VAL A O 1
ATOM 1465 N N . GLU A 1 190 ? -13.246 31.830 51.130 1.00 14.02 189 GLU A N 1
ATOM 1466 C CA . GLU A 1 190 ? -12.743 32.969 51.878 1.00 18.37 189 GLU A CA 1
ATOM 1467 C C . GLU A 1 190 ? -11.996 32.534 53.120 1.00 17.45 189 GLU A C 1
ATOM 1468 O O . GLU A 1 190 ? -12.418 31.591 53.781 1.00 17.08 189 GLU A O 1
#

Secondary structure (DSSP, 8-state):
--HHHHHHHH--B---B-SPPPPHHHHHHHHHHHHTS--------EEEEE--HHHHHHHHHHHHHHHHT---HHHHHHHT-SS--TTTT-SEEEEEEE-SSSTT---HHHHHH--HHHHHTT-EEEEE-TTTTTTTSHHHHHHHHHHT--TT-EEEEEEEEEPBPTT--PPPP---TT------

B-factor: mean 17.36, std 10.02, range [5.93, 62.52]

Sequence (184 aa):
TNEVLEETIKARRSVRAYDRKQIPADDDLNAILEAGAYAPSGHYETWHFTAVCNTVKLEELNERRIKGAFAKSDDDKHLRERGHSETYCCYYHAPTLVIVSNEPKQWWAGDCACAIENFLAATSLGIIASCWINQLGTTCDDPEVRAYLTSSLGVPENHKVYGCVALGYKAEGALLLKEKTVKAGTITIVE

Organism: Bacteroides fragilis (strain ATCC 25285 / DSM 2151 / CCUG 4856 / JCM 11019 / LMG 10263 / NCTC 9343 / Onslow / VPI 2553 / EN-2) (NCBI:txid272559)

CATH classification: 3.40.109.10

Solvent-accessible surface area: 10934 Å² total